Protein AF-A0AA88GUB1-F1 (afdb_monomer)

Structure (mmCIF, N/CA/C/O backbone):
data_AF-A0AA88GUB1-F1
#
_entry.id   AF-A0AA88GUB1-F1
#
loop_
_atom_site.group_PDB
_atom_site.id
_atom_site.type_symbol
_atom_site.label_atom_id
_atom_site.label_alt_id
_atom_site.label_comp_id
_atom_site.label_asym_id
_atom_site.label_entity_id
_atom_site.label_seq_id
_atom_site.pdbx_PDB_ins_code
_atom_site.Cartn_x
_atom_site.Cartn_y
_atom_site.Cartn_z
_atom_site.occupancy
_atom_site.B_iso_or_equiv
_atom_site.auth_seq_id
_atom_site.auth_comp_id
_atom_site.auth_asym_id
_atom_site.auth_atom_id
_atom_site.pdbx_PDB_model_num
ATOM 1 N N . MET A 1 1 ? 7.480 -6.380 -21.661 1.00 85.56 1 MET A N 1
ATOM 2 C CA . MET A 1 1 ? 7.664 -7.734 -21.076 1.00 85.56 1 MET A CA 1
ATOM 3 C C . MET A 1 1 ? 6.304 -8.253 -20.637 1.00 85.56 1 MET A C 1
ATOM 5 O O . MET A 1 1 ? 5.458 -7.444 -20.288 1.00 85.56 1 MET A O 1
ATOM 9 N N . GLU A 1 2 ? 6.080 -9.562 -20.658 1.00 93.56 2 GLU A N 1
ATOM 10 C CA . GLU A 1 2 ? 4.880 -10.171 -20.076 1.00 93.56 2 GLU A CA 1
ATOM 11 C C . GLU A 1 2 ? 5.312 -11.173 -19.007 1.00 93.56 2 GLU A C 1
ATOM 13 O O . GLU A 1 2 ? 6.210 -11.979 -19.250 1.00 93.56 2 GLU A O 1
ATOM 18 N N . CYS A 1 3 ? 4.727 -11.077 -17.816 1.00 96.31 3 CYS A N 1
ATOM 19 C CA . CYS A 1 3 ? 4.956 -12.023 -16.735 1.00 96.31 3 CYS A CA 1
ATOM 20 C C . CYS A 1 3 ? 3.626 -12.373 -16.075 1.00 96.31 3 CYS A C 1
ATOM 22 O O . CYS A 1 3 ? 2.949 -11.497 -15.528 1.00 96.31 3 CYS A O 1
ATOM 24 N N . SER A 1 4 ? 3.249 -13.647 -16.144 1.00 97.06 4 SER A N 1
ATOM 25 C CA . SER A 1 4 ? 1.954 -14.088 -15.650 1.00 97.06 4 SER A CA 1
ATOM 26 C C . SER A 1 4 ? 1.972 -15.452 -14.977 1.00 97.06 4 SER A C 1
ATOM 28 O O . SER A 1 4 ? 2.815 -16.302 -15.274 1.00 97.06 4 SER A O 1
ATOM 30 N N . GLY A 1 5 ? 1.044 -15.651 -14.037 1.00 95.44 5 GLY A N 1
ATOM 31 C CA . GLY A 1 5 ? 0.854 -16.925 -13.339 1.00 95.44 5 GLY A CA 1
ATOM 32 C C . GLY A 1 5 ? 2.015 -17.332 -12.426 1.00 95.44 5 GLY A C 1
ATOM 33 O O . GLY A 1 5 ? 2.125 -18.504 -12.055 1.00 95.44 5 GLY A O 1
ATOM 34 N N . THR A 1 6 ? 2.911 -16.404 -12.082 1.00 95.81 6 THR A N 1
ATOM 35 C CA . THR A 1 6 ? 4.087 -16.711 -11.261 1.00 95.81 6 THR A CA 1
ATOM 36 C C . THR A 1 6 ? 3.753 -16.685 -9.772 1.00 95.81 6 THR A C 1
ATOM 38 O O . THR A 1 6 ? 2.892 -15.936 -9.311 1.00 95.81 6 THR A O 1
ATOM 41 N N . ARG A 1 7 ? 4.446 -17.520 -8.991 1.00 92.81 7 ARG A N 1
ATOM 42 C CA . ARG A 1 7 ? 4.314 -17.572 -7.529 1.00 92.81 7 ARG A CA 1
ATOM 43 C C . ARG A 1 7 ? 5.665 -17.274 -6.885 1.00 92.81 7 ARG A C 1
ATOM 45 O O . ARG A 1 7 ? 6.564 -18.110 -6.910 1.00 92.81 7 ARG A O 1
ATOM 52 N N . GLY A 1 8 ? 5.807 -16.074 -6.335 1.00 77.75 8 GLY A N 1
ATOM 53 C CA . GLY A 1 8 ? 6.993 -15.613 -5.624 1.00 77.75 8 GLY A CA 1
ATOM 54 C C . GLY A 1 8 ? 7.045 -16.166 -4.204 1.00 77.75 8 GLY A C 1
ATOM 55 O O . GLY A 1 8 ? 6.041 -16.171 -3.495 1.00 77.75 8 GLY A O 1
ATOM 56 N N . ALA A 1 9 ? 8.231 -16.599 -3.768 1.00 80.81 9 ALA A N 1
ATOM 57 C CA . ALA A 1 9 ? 8.414 -17.218 -2.453 1.00 80.81 9 ALA A CA 1
ATOM 58 C C . ALA A 1 9 ? 8.092 -16.272 -1.284 1.00 80.81 9 ALA A C 1
ATOM 60 O O . ALA A 1 9 ? 7.454 -16.686 -0.326 1.00 80.81 9 ALA A O 1
ATOM 61 N N . LEU A 1 10 ? 8.517 -15.008 -1.355 1.00 92.44 10 LEU A N 1
ATOM 62 C CA . LEU A 1 10 ? 8.202 -13.993 -0.340 1.00 92.44 10 LEU A CA 1
ATOM 63 C C . LEU A 1 10 ? 7.741 -12.698 -0.997 1.00 92.44 10 LEU A C 1
ATOM 65 O O . LEU A 1 10 ? 6.653 -12.213 -0.698 1.00 92.44 10 LEU A O 1
ATOM 69 N N . ASN A 1 11 ? 8.537 -12.187 -1.935 1.00 95.25 11 ASN A N 1
ATOM 70 C CA . ASN A 1 11 ? 8.330 -10.878 -2.536 1.00 95.25 11 ASN A CA 1
ATOM 71 C C . ASN A 1 11 ? 8.459 -10.946 -4.052 1.00 95.25 11 ASN A C 1
ATOM 73 O O . ASN A 1 11 ? 9.307 -11.704 -4.525 1.00 95.25 11 ASN A O 1
ATOM 77 N N . GLY A 1 12 ? 7.695 -10.118 -4.771 1.00 92.00 12 GLY A N 1
ATOM 78 C CA . GLY A 1 12 ? 7.908 -9.850 -6.194 1.00 92.00 12 GLY A CA 1
ATOM 79 C C . GLY A 1 12 ? 7.963 -11.116 -7.038 1.00 92.00 12 GLY A C 1
ATOM 80 O O . GLY A 1 12 ? 9.053 -11.571 -7.376 1.00 92.00 12 GLY A O 1
ATOM 81 N N . ALA A 1 13 ? 6.816 -11.704 -7.379 1.00 94.94 13 ALA A N 1
ATOM 82 C CA . ALA A 1 13 ? 6.801 -12.983 -8.093 1.00 94.94 13 ALA A CA 1
ATOM 83 C C . ALA A 1 13 ? 7.465 -12.929 -9.481 1.00 94.94 13 ALA A C 1
ATOM 85 O O . ALA A 1 13 ? 8.066 -13.913 -9.910 1.00 94.94 13 ALA A O 1
ATOM 86 N N . CYS A 1 14 ? 7.415 -11.768 -10.137 1.00 95.19 14 CYS A N 1
ATOM 87 C CA . CYS A 1 14 ? 8.067 -11.519 -11.418 1.00 95.19 14 CYS A CA 1
ATOM 88 C C . CYS A 1 14 ? 9.402 -10.796 -11.258 1.00 95.19 14 CYS A C 1
ATOM 90 O O . CYS A 1 14 ? 10.402 -11.171 -11.866 1.00 95.19 14 CYS A O 1
ATOM 92 N N . ILE A 1 15 ? 9.404 -9.714 -10.477 1.00 93.69 15 ILE A N 1
ATOM 93 C CA . ILE A 1 15 ? 10.563 -8.837 -10.327 1.00 93.69 15 ILE A CA 1
ATOM 94 C C . ILE A 1 15 ? 10.819 -8.616 -8.844 1.00 93.69 15 ILE A C 1
ATOM 96 O O . ILE A 1 15 ? 9.978 -8.078 -8.130 1.00 93.69 15 ILE A O 1
ATOM 100 N N . ASN A 1 16 ? 12.027 -8.962 -8.412 1.00 92.44 16 ASN A N 1
ATOM 101 C CA . ASN A 1 16 ? 12.545 -8.646 -7.091 1.00 92.44 16 ASN A CA 1
ATOM 102 C C . ASN A 1 16 ? 13.828 -7.814 -7.256 1.00 92.44 16 ASN A C 1
ATOM 104 O O . ASN A 1 16 ? 14.911 -8.353 -7.487 1.00 92.44 16 ASN A O 1
ATOM 108 N N . ALA A 1 17 ? 13.685 -6.489 -7.231 1.00 90.12 17 ALA A N 1
ATOM 109 C CA . ALA A 1 17 ? 14.772 -5.551 -7.494 1.00 90.12 17 ALA A CA 1
ATOM 110 C C . ALA A 1 17 ? 15.505 -5.196 -6.189 1.00 90.12 17 ALA A C 1
ATOM 112 O O . ALA A 1 17 ? 14.936 -4.494 -5.359 1.00 90.12 17 ALA A O 1
ATOM 113 N N . LEU A 1 18 ? 16.753 -5.662 -6.019 1.00 86.75 18 LEU A N 1
ATOM 114 C CA . LEU A 1 18 ? 17.490 -5.586 -4.738 1.00 86.75 18 LEU A CA 1
ATOM 115 C C . LEU A 1 18 ? 18.807 -4.782 -4.754 1.00 86.75 18 LEU A C 1
ATOM 117 O O . LEU A 1 18 ? 19.342 -4.468 -3.695 1.00 86.75 18 LEU A O 1
ATOM 121 N N . ALA A 1 19 ? 19.403 -4.511 -5.920 1.00 68.38 19 ALA A N 1
ATOM 122 C CA . ALA A 1 19 ? 20.809 -4.066 -5.971 1.00 68.38 19 ALA A CA 1
ATOM 123 C C . ALA A 1 19 ? 21.125 -2.969 -7.003 1.00 68.38 19 ALA A C 1
ATOM 125 O O . ALA A 1 19 ? 22.234 -2.438 -7.015 1.00 68.38 19 ALA A O 1
ATOM 126 N N . GLU A 1 20 ? 20.174 -2.615 -7.865 1.00 65.50 20 GLU A N 1
ATOM 127 C CA . GLU A 1 20 ? 20.382 -1.632 -8.934 1.00 65.50 20 GLU A CA 1
ATOM 128 C C . GLU A 1 20 ? 20.265 -0.196 -8.400 1.00 65.50 20 GLU A C 1
ATOM 130 O O . GLU A 1 20 ? 19.455 0.087 -7.527 1.00 65.50 20 GLU A O 1
ATOM 135 N N . SER A 1 21 ? 21.054 0.737 -8.936 1.00 64.38 21 SER A N 1
ATOM 136 C CA . SER A 1 21 ? 20.995 2.162 -8.546 1.00 64.38 21 SER A CA 1
ATOM 137 C C . SER A 1 21 ? 19.823 2.926 -9.183 1.00 64.38 21 SER A C 1
ATOM 139 O O . SER A 1 21 ? 19.451 3.986 -8.683 1.00 64.38 21 SER A O 1
ATOM 141 N N . SER A 1 22 ? 19.245 2.369 -10.253 1.00 72.62 22 SER A N 1
ATOM 142 C CA . SER A 1 22 ? 17.967 2.714 -10.897 1.00 72.62 22 SER A CA 1
ATOM 143 C C . SER A 1 22 ? 17.518 1.526 -11.734 1.00 72.62 22 SER A C 1
ATOM 145 O O . SER A 1 22 ? 18.358 0.899 -12.373 1.00 72.62 22 SER A O 1
ATOM 147 N N . PHE A 1 23 ? 16.215 1.284 -11.839 1.00 84.88 23 PHE A N 1
ATOM 148 C CA . PHE A 1 23 ? 15.668 0.363 -12.833 1.00 84.88 23 PHE A CA 1
ATOM 149 C C . PHE A 1 23 ? 14.460 0.997 -13.526 1.00 84.88 23 PHE A C 1
ATOM 151 O O . PHE A 1 23 ? 13.784 1.858 -12.959 1.00 84.88 23 PHE A O 1
ATOM 158 N N . TRP A 1 24 ? 14.220 0.576 -14.765 1.00 91.31 24 TRP A N 1
ATOM 159 C CA . TRP A 1 24 ? 13.137 1.054 -15.616 1.00 91.31 24 TRP A CA 1
ATOM 160 C C . TRP A 1 24 ? 12.266 -0.134 -16.014 1.00 91.31 24 TRP A C 1
ATOM 162 O O . TRP A 1 24 ? 12.745 -1.066 -16.660 1.00 91.31 24 TRP A O 1
ATOM 172 N N . VAL A 1 25 ? 10.997 -0.115 -15.610 1.00 93.19 25 VAL A N 1
ATOM 173 C CA . VAL A 1 25 ? 9.992 -1.083 -16.059 1.00 93.19 25 VAL A CA 1
ATOM 174 C C . VAL A 1 25 ? 9.063 -0.361 -17.006 1.00 93.19 25 VAL A C 1
ATOM 176 O O . VAL A 1 25 ? 8.355 0.559 -16.602 1.00 93.19 25 VAL A O 1
ATOM 179 N N . ALA A 1 26 ? 9.060 -0.790 -18.263 1.00 95.75 26 ALA A N 1
ATOM 180 C CA . ALA A 1 26 ? 8.261 -0.142 -19.283 1.00 95.75 26 ALA A CA 1
ATOM 181 C C . ALA A 1 26 ? 7.531 -1.117 -20.183 1.00 95.75 26 ALA A C 1
ATOM 183 O O . ALA A 1 26 ? 8.019 -2.229 -20.409 1.00 95.75 26 ALA A O 1
ATOM 184 N N . TYR A 1 27 ? 6.385 -0.685 -20.711 1.00 96.94 27 TYR A N 1
ATOM 185 C CA . TYR A 1 27 ? 5.635 -1.393 -21.752 1.00 96.94 27 TYR A CA 1
ATOM 186 C C . TYR A 1 27 ? 5.451 -2.875 -21.397 1.00 96.94 27 TYR A C 1
ATOM 188 O O . TYR A 1 27 ? 5.840 -3.786 -22.141 1.00 96.94 27 TYR A O 1
ATOM 196 N N . SER A 1 28 ? 4.984 -3.116 -20.171 1.00 96.94 28 SER A N 1
ATOM 197 C CA . SER A 1 28 ? 4.983 -4.447 -19.571 1.00 96.94 28 SER A CA 1
ATOM 198 C C . SER A 1 28 ? 3.670 -4.775 -18.891 1.00 96.94 28 SER A C 1
ATOM 200 O O . SER A 1 28 ? 3.042 -3.905 -18.297 1.00 96.94 28 SER A O 1
ATOM 202 N N . THR A 1 29 ? 3.285 -6.045 -18.975 1.00 98.00 29 THR A N 1
ATOM 203 C CA . THR A 1 29 ? 2.075 -6.575 -18.348 1.00 98.00 29 THR A CA 1
ATOM 204 C C . THR A 1 29 ? 2.453 -7.612 -17.304 1.00 98.00 29 THR A C 1
ATOM 206 O O . THR A 1 29 ? 3.236 -8.523 -17.579 1.00 98.00 29 THR A O 1
ATOM 209 N N . PHE A 1 30 ? 1.881 -7.463 -16.116 1.00 98.25 30 PHE A N 1
ATOM 210 C CA . PHE A 1 30 ? 2.011 -8.383 -15.000 1.00 98.25 30 PHE A CA 1
ATOM 211 C C . PHE A 1 30 ? 0.616 -8.856 -14.606 1.00 98.25 30 PHE A C 1
ATOM 213 O O . PHE A 1 30 ? -0.187 -8.041 -14.137 1.00 98.25 30 PHE A O 1
ATOM 220 N N . SER A 1 31 ? 0.310 -10.139 -14.809 1.00 98.38 31 SER A N 1
ATOM 221 C CA . SER A 1 31 ? -1.016 -10.668 -14.479 1.00 98.38 31 SER A CA 1
ATOM 222 C C . SER A 1 31 ? -1.016 -11.960 -13.678 1.00 98.38 31 SER A C 1
ATOM 224 O O . SER A 1 31 ? -0.171 -12.825 -13.873 1.00 98.38 31 SER A O 1
ATOM 226 N N . ASP A 1 32 ? -1.993 -12.116 -12.788 1.00 98.25 32 ASP A N 1
ATOM 227 C CA . ASP A 1 32 ? -2.241 -13.379 -12.078 1.00 98.25 32 ASP A CA 1
ATOM 228 C C . ASP A 1 32 ? -1.012 -13.888 -11.295 1.00 98.25 32 ASP A C 1
ATOM 230 O O . ASP A 1 32 ? -0.782 -15.093 -11.163 1.00 98.25 32 ASP A O 1
ATOM 234 N N . ASN A 1 33 ? -0.175 -12.964 -10.811 1.00 98.25 33 ASN A N 1
ATOM 235 C CA . ASN A 1 33 ? 1.014 -13.291 -10.032 1.00 98.25 33 ASN A CA 1
ATOM 236 C C . ASN A 1 33 ? 0.728 -13.214 -8.536 1.00 98.25 33 ASN A C 1
ATOM 238 O O . ASN A 1 33 ? -0.053 -12.379 -8.093 1.00 98.25 33 ASN A O 1
ATOM 242 N N . MET A 1 34 ? 1.389 -14.055 -7.746 1.00 98.12 34 MET A N 1
ATOM 243 C CA . MET A 1 34 ? 1.161 -14.142 -6.305 1.00 98.12 34 MET A CA 1
ATOM 244 C C . MET A 1 34 ? 2.478 -14.100 -5.534 1.00 98.12 34 MET A C 1
ATOM 246 O O . MET A 1 34 ? 3.357 -14.922 -5.782 1.00 98.12 34 MET A O 1
ATOM 250 N N . ALA A 1 35 ? 2.596 -13.224 -4.538 1.00 97.38 35 ALA A N 1
ATOM 251 C CA . ALA A 1 35 ? 3.696 -13.228 -3.574 1.00 97.38 35 ALA A CA 1
ATOM 252 C C . ALA A 1 35 ? 3.175 -13.470 -2.150 1.00 97.38 35 ALA A C 1
ATOM 254 O O . ALA A 1 35 ? 2.127 -12.957 -1.759 1.00 97.38 35 ALA A O 1
ATOM 255 N N . HIS A 1 36 ? 3.924 -14.223 -1.340 1.00 96.06 36 HIS A N 1
ATOM 256 C CA . HIS A 1 36 ? 3.504 -14.539 0.031 1.00 96.06 36 HIS A CA 1
ATOM 257 C C . HIS A 1 36 ? 3.450 -13.327 0.971 1.00 96.06 36 HIS A C 1
ATOM 259 O O . HIS A 1 36 ? 2.704 -13.364 1.945 1.00 96.06 36 HIS A O 1
ATOM 265 N N . GLN A 1 37 ? 4.228 -12.271 0.722 1.00 96.06 37 GLN A N 1
ATOM 266 C CA . GLN A 1 37 ? 4.260 -11.084 1.575 1.00 96.06 37 GLN A CA 1
ATOM 267 C C . GLN A 1 37 ? 4.027 -9.804 0.776 1.00 96.06 37 GLN A C 1
ATOM 269 O O . GLN A 1 37 ? 2.986 -9.168 0.929 1.00 96.06 37 GLN A O 1
ATOM 274 N N . PHE A 1 38 ? 4.972 -9.409 -0.073 1.00 97.50 38 PHE A N 1
ATOM 275 C CA . PHE A 1 38 ? 4.986 -8.053 -0.618 1.00 97.50 38 PHE A CA 1
ATOM 276 C C . PHE A 1 38 ? 5.112 -8.031 -2.133 1.00 97.50 38 PHE A C 1
ATOM 278 O O . PHE A 1 38 ? 5.961 -8.727 -2.687 1.00 97.50 38 PHE A O 1
ATOM 285 N N . GLY A 1 39 ? 4.345 -7.162 -2.796 1.00 96.94 39 GLY A N 1
ATOM 286 C CA . GLY A 1 39 ? 4.527 -6.920 -4.224 1.00 96.94 39 GLY A CA 1
ATOM 287 C C . GLY A 1 39 ? 4.165 -8.152 -5.036 1.00 96.94 39 GLY A C 1
ATOM 288 O O . GLY A 1 39 ? 5.065 -8.874 -5.455 1.00 96.94 39 GLY A O 1
ATOM 289 N N . GLY A 1 40 ? 2.873 -8.428 -5.232 1.00 97.50 40 GLY A N 1
ATOM 290 C CA . GLY A 1 40 ? 2.427 -9.680 -5.860 1.00 97.50 40 GLY A CA 1
ATOM 291 C C . GLY A 1 40 ? 3.106 -9.953 -7.202 1.00 97.50 40 GLY A C 1
ATOM 292 O O . GLY A 1 40 ? 3.505 -11.084 -7.462 1.00 97.50 40 GLY A O 1
ATOM 293 N N . ALA A 1 41 ? 3.376 -8.908 -7.988 1.00 97.56 41 ALA A N 1
ATOM 294 C CA . ALA A 1 41 ? 4.221 -8.984 -9.176 1.00 97.56 41 ALA A CA 1
ATOM 295 C C . ALA A 1 41 ? 5.638 -8.434 -8.947 1.00 97.56 41 ALA A C 1
ATOM 297 O O . ALA A 1 41 ? 6.622 -9.070 -9.336 1.00 97.56 41 ALA A O 1
ATOM 298 N N . ILE A 1 42 ? 5.754 -7.247 -8.347 1.00 96.56 42 ILE A N 1
ATOM 299 C CA . ILE A 1 42 ? 7.004 -6.483 -8.291 1.00 96.56 42 ILE A CA 1
ATOM 300 C C . ILE A 1 42 ? 7.311 -6.067 -6.854 1.00 96.56 42 ILE A C 1
ATOM 302 O O . ILE A 1 42 ? 6.508 -5.419 -6.188 1.00 96.56 42 ILE A O 1
ATOM 306 N N . TYR A 1 43 ? 8.526 -6.356 -6.406 1.00 96.00 43 TYR A N 1
ATOM 307 C CA . TYR A 1 43 ? 9.082 -5.841 -5.164 1.00 96.00 43 TYR A CA 1
ATOM 308 C C . TYR A 1 43 ? 10.334 -5.016 -5.440 1.00 96.00 43 TYR A C 1
ATOM 310 O O . TYR A 1 43 ? 11.191 -5.401 -6.240 1.00 96.00 43 TYR A O 1
ATOM 318 N N . VAL A 1 44 ? 10.430 -3.876 -4.762 1.00 93.94 44 VAL A N 1
ATOM 319 C CA . VAL A 1 44 ? 11.480 -2.884 -4.967 1.00 93.94 44 VAL A CA 1
ATOM 320 C C . VAL A 1 44 ? 12.178 -2.585 -3.656 1.00 93.94 44 VAL A C 1
ATOM 322 O O . VAL A 1 44 ? 11.615 -1.934 -2.782 1.00 93.94 44 VAL A O 1
ATOM 325 N N . ASP A 1 45 ? 13.437 -2.980 -3.565 1.00 92.06 45 ASP A N 1
ATOM 326 C CA . ASP A 1 45 ? 14.347 -2.634 -2.483 1.00 92.06 45 ASP A CA 1
ATOM 327 C C . ASP A 1 45 ? 15.697 -2.213 -3.057 1.00 92.06 45 ASP A C 1
ATOM 329 O O . ASP A 1 45 ? 16.701 -2.913 -2.984 1.00 92.06 45 ASP A O 1
ATOM 333 N N . VAL A 1 46 ? 15.689 -1.057 -3.715 1.00 85.06 46 VAL A N 1
ATOM 334 C CA . VAL A 1 46 ? 16.873 -0.498 -4.366 1.00 85.06 46 VAL A CA 1
ATOM 335 C C . VAL A 1 46 ? 17.368 0.760 -3.652 1.00 85.06 46 VAL A C 1
ATOM 337 O O . VAL A 1 46 ? 16.552 1.575 -3.199 1.00 85.06 46 VAL A O 1
ATOM 340 N N . PRO A 1 47 ? 18.689 0.988 -3.558 1.00 81.94 47 PRO A N 1
ATOM 341 C CA . PRO A 1 47 ? 19.224 2.247 -3.058 1.00 81.94 47 PRO A CA 1
ATOM 342 C C . PRO A 1 47 ? 18.689 3.443 -3.856 1.00 81.94 47 PRO A C 1
ATOM 344 O O . PRO A 1 47 ? 18.666 3.430 -5.083 1.00 81.94 47 PRO A O 1
ATOM 347 N N . ILE A 1 48 ? 18.311 4.521 -3.163 1.00 74.50 48 ILE A N 1
ATOM 348 C CA . ILE A 1 48 ? 17.741 5.738 -3.775 1.00 74.50 48 ILE A CA 1
ATOM 349 C C . ILE A 1 48 ? 18.871 6.629 -4.307 1.00 74.50 48 ILE A C 1
ATOM 351 O O . ILE A 1 48 ? 19.050 7.766 -3.870 1.00 74.50 48 ILE A O 1
ATOM 355 N N . VAL A 1 49 ? 19.699 6.078 -5.190 1.00 80.25 49 VAL A N 1
ATOM 356 C CA . VAL A 1 49 ? 20.720 6.843 -5.916 1.00 80.25 49 VAL A CA 1
ATOM 357 C C . VAL A 1 49 ? 20.073 7.513 -7.123 1.00 80.25 49 VAL A C 1
ATOM 359 O O . VAL A 1 49 ? 20.353 8.677 -7.408 1.00 80.25 49 VAL A O 1
ATOM 362 N N . ARG A 1 50 ? 19.159 6.806 -7.793 1.00 80.31 50 ARG A N 1
ATOM 363 C CA . ARG A 1 50 ? 18.289 7.336 -8.837 1.00 80.31 50 ARG A CA 1
ATOM 364 C C . ARG A 1 50 ? 16.866 6.787 -8.665 1.00 80.31 50 ARG A C 1
ATOM 366 O O . ARG A 1 50 ? 16.703 5.655 -8.208 1.00 80.31 50 ARG A O 1
ATOM 373 N N . PRO A 1 51 ? 15.838 7.577 -9.007 1.00 84.12 51 PRO A N 1
ATOM 374 C CA . PRO A 1 51 ? 14.461 7.111 -9.010 1.00 84.12 51 PRO A CA 1
ATOM 375 C C . PRO A 1 51 ? 14.257 5.844 -9.847 1.00 84.12 51 PRO A C 1
ATOM 377 O O . PRO A 1 51 ? 14.798 5.758 -10.953 1.00 84.12 51 PRO A O 1
ATOM 380 N N . PRO A 1 52 ? 13.465 4.872 -9.370 1.00 89.81 52 PRO A N 1
ATOM 381 C CA . PRO A 1 52 ? 12.926 3.846 -10.248 1.00 89.81 52 PRO A CA 1
ATOM 382 C C . PRO A 1 52 ? 11.873 4.459 -11.176 1.00 89.81 52 PRO A C 1
ATOM 384 O O . PRO A 1 52 ? 11.107 5.327 -10.750 1.00 89.81 52 PRO A O 1
ATOM 387 N N . LEU A 1 53 ? 11.830 3.997 -12.426 1.00 92.75 53 LEU A N 1
ATOM 388 C CA . LEU A 1 53 ? 10.928 4.521 -13.450 1.00 92.75 53 LEU A CA 1
ATOM 389 C C . LEU A 1 53 ? 9.936 3.450 -13.9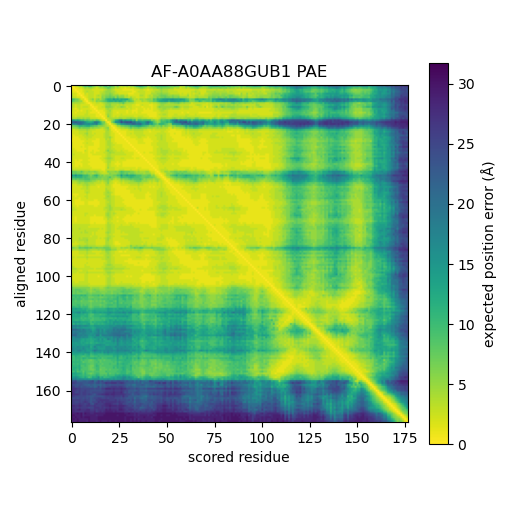01 1.00 92.75 53 LEU A C 1
ATOM 391 O O . LEU A 1 53 ? 10.329 2.337 -14.256 1.00 92.75 53 LEU A O 1
ATOM 395 N N . PHE A 1 54 ? 8.655 3.810 -13.924 1.00 95.06 54 PHE A N 1
ATOM 396 C CA . PHE A 1 54 ? 7.556 2.959 -14.370 1.00 95.06 54 PHE A CA 1
ATOM 397 C C . PHE A 1 54 ? 6.794 3.635 -15.504 1.00 95.06 54 PHE A C 1
ATOM 399 O O . PHE A 1 54 ? 6.240 4.722 -15.331 1.00 95.06 54 PHE A O 1
ATOM 406 N N . GLU A 1 55 ? 6.762 2.987 -16.665 1.00 97.31 55 GLU A N 1
ATOM 407 C CA . GLU A 1 55 ? 6.192 3.565 -17.878 1.00 97.31 55 GLU A CA 1
ATOM 408 C C . GLU A 1 55 ? 5.237 2.617 -18.597 1.00 97.31 55 GLU A C 1
ATOM 410 O O . GLU A 1 55 ? 5.642 1.557 -19.067 1.00 97.31 55 GLU A O 1
ATOM 415 N N . ASN A 1 56 ? 3.978 3.020 -18.776 1.00 97.69 56 ASN A N 1
ATOM 416 C CA . ASN A 1 56 ? 2.992 2.229 -19.523 1.00 97.69 56 ASN A CA 1
ATOM 417 C C . ASN A 1 56 ? 2.938 0.754 -19.066 1.00 97.69 56 ASN A C 1
ATOM 419 O O . ASN A 1 56 ? 3.015 -0.167 -19.888 1.00 97.69 56 ASN A O 1
ATOM 42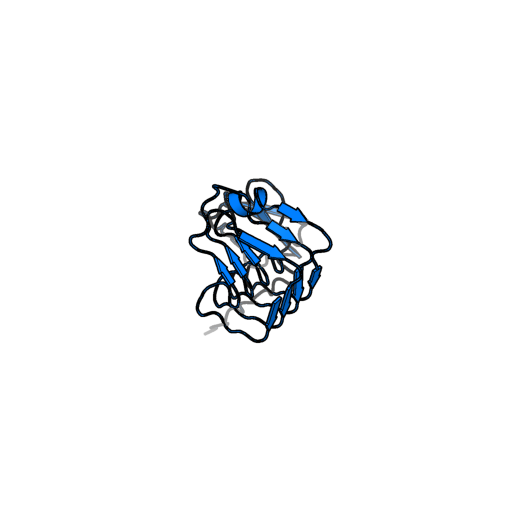3 N N . ILE A 1 57 ? 2.872 0.525 -17.750 1.00 97.62 57 ILE A N 1
ATOM 424 C CA . ILE A 1 57 ? 2.735 -0.819 -17.181 1.00 97.62 57 ILE A CA 1
ATOM 425 C C . ILE A 1 57 ? 1.268 -1.177 -16.932 1.00 97.62 57 ILE A C 1
ATOM 427 O O . ILE A 1 57 ? 0.463 -0.326 -16.562 1.00 97.62 57 ILE A O 1
ATOM 431 N N . SER A 1 58 ? 0.919 -2.448 -17.104 1.00 98.06 58 SER A N 1
ATOM 432 C CA . SER A 1 58 ? -0.386 -2.996 -16.739 1.00 98.06 58 SER A CA 1
ATOM 433 C C . SER A 1 58 ? -0.213 -4.063 -15.665 1.00 98.06 58 SER A C 1
ATOM 435 O O . SER A 1 58 ? 0.569 -4.995 -15.832 1.00 98.06 58 SER A O 1
ATOM 437 N N . CYS A 1 59 ? -0.927 -3.916 -14.555 1.00 97.75 59 CYS A N 1
ATOM 438 C CA . CYS A 1 59 ? -0.896 -4.826 -13.421 1.00 97.75 59 CYS A CA 1
ATOM 439 C C . CYS A 1 59 ? -2.314 -5.289 -13.093 1.00 97.75 59 CYS A C 1
ATOM 441 O O . CYS A 1 59 ? -3.131 -4.490 -12.627 1.00 97.75 59 CYS A O 1
ATOM 443 N N . MET A 1 60 ? -2.603 -6.563 -13.348 1.00 98.25 60 MET A N 1
ATOM 444 C CA . MET A 1 60 ? -3.957 -7.111 -13.256 1.00 98.25 60 MET A CA 1
ATOM 445 C C . MET A 1 60 ? -3.999 -8.392 -12.428 1.00 98.25 60 MET A C 1
ATOM 447 O O . MET A 1 60 ? -3.169 -9.269 -12.629 1.00 98.25 60 MET A O 1
ATOM 451 N N . ASN A 1 61 ? -4.980 -8.540 -11.538 1.00 98.06 61 ASN A N 1
ATOM 452 C CA . ASN A 1 61 ? -5.204 -9.786 -10.785 1.00 98.06 61 ASN A CA 1
ATOM 453 C C . ASN A 1 61 ? -3.978 -10.296 -10.000 1.00 98.06 61 ASN A C 1
ATOM 455 O O . ASN A 1 61 ? -3.829 -11.500 -9.800 1.00 98.06 61 ASN A O 1
ATOM 459 N N . ASN A 1 62 ? -3.058 -9.420 -9.594 1.00 98.31 62 ASN A N 1
ATOM 460 C CA . ASN A 1 62 ? -1.911 -9.845 -8.797 1.00 98.31 62 ASN A CA 1
ATOM 461 C C . ASN A 1 62 ? -2.276 -9.853 -7.306 1.00 98.31 62 ASN A C 1
ATOM 463 O O . ASN A 1 62 ? -3.013 -8.983 -6.840 1.00 98.31 62 ASN A O 1
ATOM 467 N N . GLU A 1 63 ? -1.747 -10.814 -6.553 1.00 98.06 63 GLU A N 1
ATOM 468 C CA . GLU A 1 63 ? -2.041 -11.012 -5.137 1.00 98.06 63 GLU A CA 1
ATOM 469 C C . GLU A 1 63 ? -0.777 -10.921 -4.270 1.00 98.06 63 GLU A C 1
ATOM 471 O O . GLU A 1 63 ? 0.252 -11.538 -4.551 1.00 98.06 63 GLU A O 1
ATOM 476 N N . ALA A 1 64 ? -0.867 -10.188 -3.163 1.00 97.25 64 ALA A N 1
ATOM 477 C CA . ALA A 1 64 ? 0.139 -10.172 -2.110 1.00 97.25 64 ALA A CA 1
ATOM 478 C C . ALA A 1 64 ? -0.475 -10.595 -0.771 1.00 97.25 64 ALA A C 1
ATOM 480 O O . ALA A 1 64 ? -1.486 -10.043 -0.328 1.00 97.25 64 ALA A O 1
ATOM 481 N N . GLY A 1 65 ? 0.191 -11.519 -0.075 1.00 95.62 65 GLY A N 1
ATOM 482 C CA . GLY A 1 65 ? -0.243 -11.979 1.248 1.00 95.62 65 GLY A CA 1
ATOM 483 C C . GLY A 1 65 ? -0.174 -10.911 2.347 1.00 95.62 65 GLY A C 1
ATOM 484 O O . GLY A 1 65 ? -0.713 -11.116 3.428 1.00 95.62 65 GLY A O 1
ATOM 485 N N . TYR A 1 66 ? 0.458 -9.760 2.098 1.00 93.56 66 TYR A N 1
ATOM 486 C CA . TYR A 1 66 ? 0.471 -8.638 3.035 1.00 93.56 66 TYR A CA 1
ATOM 487 C C . TYR A 1 66 ? 0.168 -7.293 2.364 1.00 93.56 66 TYR A C 1
ATOM 489 O O . TYR A 1 66 ? -0.894 -6.726 2.611 1.00 93.56 66 TYR A O 1
ATOM 497 N N . ALA A 1 67 ? 1.051 -6.757 1.515 1.00 94.88 67 ALA A N 1
ATOM 498 C CA . ALA A 1 67 ? 0.873 -5.413 0.949 1.00 94.88 67 ALA A CA 1
ATOM 499 C C . ALA A 1 67 ? 1.395 -5.274 -0.485 1.00 94.88 67 ALA A C 1
ATOM 501 O O . ALA A 1 67 ? 2.378 -5.915 -0.857 1.00 94.88 67 ALA A O 1
ATOM 502 N N . GLY A 1 68 ? 0.784 -4.380 -1.268 1.00 95.44 68 GLY A N 1
ATOM 503 C CA . GLY A 1 68 ? 1.192 -4.120 -2.652 1.00 95.44 68 GLY A CA 1
ATOM 504 C C . GLY A 1 68 ? 0.811 -5.277 -3.564 1.00 95.44 68 GLY A C 1
ATOM 505 O O . GLY A 1 68 ? 1.685 -6.028 -3.983 1.00 95.44 68 GLY A O 1
ATOM 506 N N . GLY A 1 69 ? -0.478 -5.458 -3.851 1.00 96.12 69 GLY A N 1
ATOM 507 C CA . GLY A 1 69 ? -0.957 -6.596 -4.648 1.00 96.12 69 GLY A CA 1
ATOM 508 C C . GLY A 1 69 ? -0.293 -6.676 -6.023 1.00 96.12 69 GLY A C 1
ATOM 509 O O . GLY A 1 69 ? 0.079 -7.760 -6.444 1.00 96.12 69 GLY A O 1
ATOM 510 N N . CYS A 1 70 ? 0.007 -5.544 -6.666 1.00 97.19 70 CYS A N 1
ATOM 511 C CA . CYS A 1 7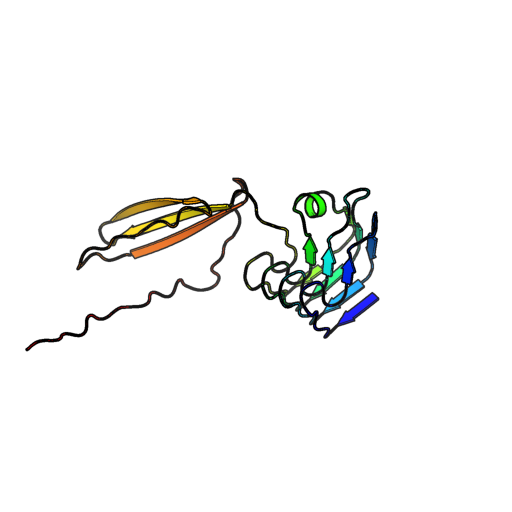0 ? 0.935 -5.5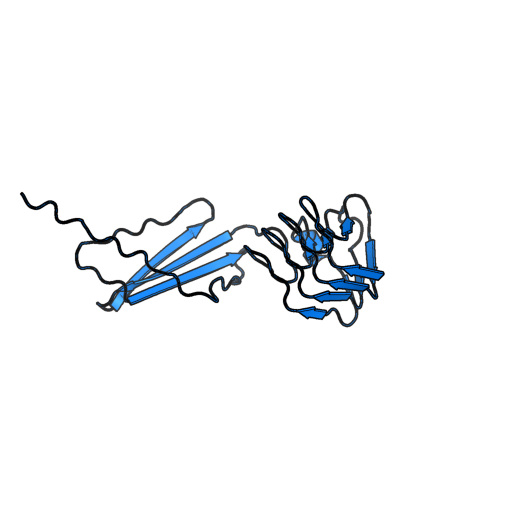07 -7.801 1.00 97.19 70 CYS A CA 1
ATOM 512 C C . CYS A 1 70 ? 2.368 -5.185 -7.356 1.00 97.19 70 CYS A C 1
ATOM 514 O O . CYS A 1 70 ? 3.281 -5.981 -7.584 1.00 97.19 70 CYS A O 1
ATOM 516 N N . LEU A 1 71 ? 2.572 -4.020 -6.738 1.00 97.44 71 LEU A N 1
ATOM 517 C CA . LEU A 1 71 ? 3.890 -3.431 -6.520 1.00 97.44 71 LEU A CA 1
ATOM 518 C C . LEU A 1 71 ? 4.092 -3.016 -5.063 1.00 97.44 71 LEU A C 1
ATOM 520 O O . LEU A 1 71 ? 3.266 -2.319 -4.474 1.00 97.44 71 LEU A O 1
ATOM 524 N N . TYR A 1 72 ? 5.244 -3.371 -4.502 1.00 97.12 72 TYR A N 1
ATOM 525 C CA . TYR A 1 72 ? 5.649 -2.922 -3.175 1.00 97.12 72 TYR A CA 1
ATOM 526 C C . TYR A 1 72 ? 7.038 -2.287 -3.183 1.00 97.12 72 TYR A C 1
ATOM 528 O O . TYR A 1 72 ? 7.998 -2.877 -3.676 1.00 97.12 72 TYR A O 1
ATOM 536 N N . PHE A 1 73 ? 7.153 -1.108 -2.574 1.00 95.00 73 PHE A N 1
ATOM 537 C CA . PHE A 1 73 ? 8.427 -0.450 -2.294 1.00 95.00 73 PHE A CA 1
ATOM 538 C C . PHE A 1 73 ? 8.849 -0.684 -0.848 1.00 95.00 73 PHE A C 1
ATOM 540 O O . PHE A 1 73 ? 8.084 -0.392 0.066 1.00 95.00 73 PHE A O 1
ATOM 547 N N . HIS A 1 74 ? 10.087 -1.116 -0.626 1.00 93.38 74 HIS A N 1
ATOM 548 C CA . HIS A 1 74 ? 10.648 -1.385 0.698 1.00 93.38 74 HIS A CA 1
ATOM 549 C C . HIS A 1 74 ? 10.658 -0.159 1.615 1.00 93.38 74 HIS A C 1
ATOM 551 O O . HIS A 1 74 ? 10.622 -0.289 2.833 1.00 93.38 74 HIS A O 1
ATOM 557 N N . THR A 1 75 ? 10.660 1.049 1.055 1.00 91.06 75 THR A N 1
ATOM 558 C CA . THR A 1 75 ? 10.599 2.302 1.803 1.00 91.06 75 THR A CA 1
ATOM 559 C C . THR A 1 75 ? 9.616 3.279 1.166 1.00 91.06 75 THR A C 1
ATOM 561 O O . THR A 1 75 ?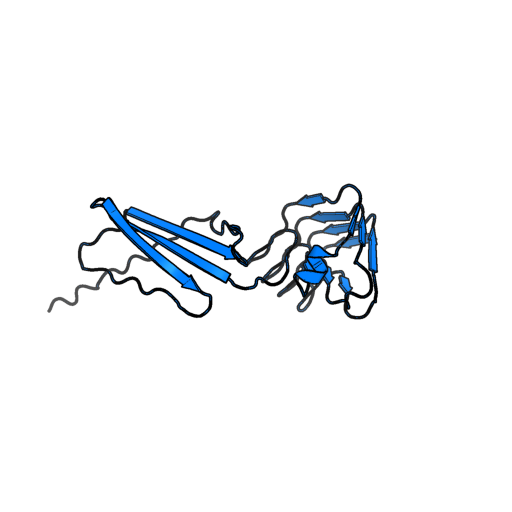 9.504 3.397 -0.055 1.00 91.06 75 THR A O 1
ATOM 564 N N . SER A 1 76 ? 8.962 4.088 2.000 1.00 88.88 76 SER A N 1
ATOM 565 C CA . SER A 1 76 ? 8.082 5.160 1.517 1.00 88.88 76 SER A CA 1
ATOM 566 C C . SER A 1 76 ? 8.830 6.242 0.732 1.00 88.88 76 SER A C 1
ATOM 568 O O . SER A 1 76 ? 8.245 6.940 -0.094 1.00 88.88 76 SER A O 1
ATOM 570 N N . LYS A 1 77 ? 10.143 6.386 0.964 1.00 88.56 77 LYS A N 1
ATOM 571 C CA . LYS A 1 77 ? 10.988 7.314 0.211 1.00 88.56 77 LYS A CA 1
ATOM 572 C C . LYS A 1 77 ? 11.186 6.842 -1.232 1.00 88.56 77 LYS A C 1
ATOM 574 O O . LYS A 1 77 ? 11.098 7.688 -2.111 1.00 88.56 77 LYS A O 1
ATOM 579 N N . GLN A 1 78 ? 11.372 5.538 -1.472 1.00 90.06 78 GLN A N 1
ATOM 580 C CA . GLN A 1 78 ? 11.445 4.982 -2.832 1.00 90.06 78 GLN A CA 1
ATOM 581 C C . GLN A 1 78 ? 10.147 5.244 -3.604 1.00 90.06 78 GLN A C 1
ATOM 583 O O . GLN A 1 78 ? 10.205 5.781 -4.706 1.00 90.06 78 GLN A O 1
ATOM 588 N N . LEU A 1 79 ? 8.989 4.954 -2.994 1.00 90.62 79 LEU A N 1
ATOM 589 C CA . LEU A 1 79 ? 7.680 5.217 -3.604 1.00 90.62 79 LEU A CA 1
ATOM 590 C C . LEU A 1 79 ? 7.507 6.699 -3.966 1.00 90.62 79 LEU A C 1
ATOM 592 O O . LEU A 1 79 ? 7.091 7.017 -5.074 1.00 90.62 79 LEU A O 1
ATOM 596 N N . ARG A 1 80 ? 7.857 7.615 -3.051 1.00 90.06 80 ARG A N 1
ATOM 597 C CA . ARG A 1 80 ? 7.777 9.065 -3.305 1.00 90.06 80 ARG A CA 1
ATOM 598 C C . ARG A 1 80 ? 8.750 9.552 -4.373 1.00 90.06 80 ARG A C 1
ATOM 600 O O . ARG A 1 80 ? 8.471 10.562 -5.005 1.00 90.06 80 ARG A O 1
ATOM 607 N N . SER A 1 81 ? 9.900 8.897 -4.514 1.00 90.44 81 SER A N 1
ATOM 608 C CA . SER A 1 81 ? 10.878 9.254 -5.540 1.00 90.44 81 SER A CA 1
ATOM 609 C C . SER A 1 81 ? 10.563 8.659 -6.904 1.00 90.44 81 SER A C 1
ATOM 611 O O . SER A 1 81 ? 11.104 9.167 -7.870 1.00 90.44 81 SER A O 1
ATOM 613 N N . ALA A 1 82 ? 9.753 7.598 -6.981 1.00 91.38 82 ALA A N 1
ATOM 614 C CA . ALA A 1 82 ? 9.490 6.881 -8.222 1.00 91.38 82 ALA A CA 1
ATOM 615 C C . ALA A 1 82 ? 8.895 7.799 -9.298 1.00 91.38 82 ALA A C 1
ATOM 617 O O . ALA A 1 82 ? 8.001 8.605 -9.028 1.00 91.38 82 ALA A O 1
ATOM 618 N N . GLU A 1 83 ? 9.384 7.639 -10.523 1.00 93.81 83 GLU A N 1
ATOM 619 C CA . GLU A 1 83 ? 8.901 8.367 -11.688 1.00 93.81 83 GLU A CA 1
ATOM 620 C C . GLU A 1 83 ? 7.849 7.530 -12.417 1.00 93.81 83 GLU A C 1
ATOM 622 O O . GLU A 1 83 ? 8.080 6.369 -12.760 1.00 93.81 83 GLU A O 1
ATOM 627 N N . TRP A 1 84 ? 6.683 8.132 -12.651 1.00 95.00 84 TRP A N 1
ATOM 628 C CA . TRP A 1 84 ? 5.543 7.494 -13.306 1.00 95.00 84 TRP A CA 1
ATOM 629 C C . TRP A 1 84 ? 5.288 8.178 -14.640 1.00 95.00 84 TRP A C 1
ATOM 631 O O . TRP A 1 84 ? 4.950 9.361 -14.677 1.00 95.00 84 TRP A O 1
ATOM 641 N N . ILE A 1 85 ? 5.442 7.437 -15.733 1.00 94.50 85 ILE A N 1
ATOM 642 C CA . ILE A 1 85 ? 5.281 7.950 -17.093 1.00 94.50 85 ILE A CA 1
ATOM 643 C C . ILE A 1 85 ? 4.166 7.184 -17.809 1.00 94.50 85 ILE A C 1
ATOM 645 O O . ILE A 1 85 ? 4.005 5.974 -17.653 1.00 94.50 85 ILE A O 1
ATOM 649 N N . GLY A 1 86 ? 3.382 7.900 -18.612 1.00 93.19 86 GLY A N 1
ATOM 650 C CA . GLY A 1 86 ? 2.344 7.299 -19.444 1.00 93.19 86 GLY A CA 1
ATOM 651 C C . GLY A 1 86 ? 1.185 6.681 -18.654 1.00 93.19 86 GLY A C 1
ATOM 652 O O . GLY A 1 86 ? 0.884 7.075 -17.527 1.00 93.19 86 GLY A O 1
ATOM 653 N N . ASN A 1 87 ? 0.510 5.719 -19.283 1.00 93.62 87 ASN A N 1
ATOM 654 C CA . ASN A 1 87 ? -0.725 5.119 -18.789 1.00 93.62 87 ASN A CA 1
ATOM 655 C C . ASN A 1 87 ? -0.433 3.828 -18.028 1.00 93.62 87 ASN A C 1
ATOM 657 O O . ASN A 1 87 ? -0.467 2.736 -18.593 1.00 93.62 87 ASN A O 1
ATOM 661 N N . ASN A 1 88 ? -0.162 3.965 -16.733 1.00 95.31 88 ASN A N 1
ATOM 662 C CA . ASN A 1 88 ? -0.046 2.821 -15.838 1.00 95.31 88 ASN A CA 1
ATOM 663 C C . ASN A 1 88 ? -1.445 2.369 -15.392 1.00 95.31 88 ASN A C 1
ATOM 665 O O . ASN A 1 88 ? -2.205 3.162 -14.835 1.00 95.31 88 ASN A O 1
ATOM 669 N N . ILE A 1 89 ? -1.791 1.113 -15.665 1.00 96.56 89 ILE A N 1
ATOM 670 C CA . ILE A 1 89 ? -3.113 0.535 -15.409 1.00 96.56 89 ILE A CA 1
ATOM 671 C C . ILE A 1 89 ? -2.995 -0.476 -14.277 1.00 96.56 89 ILE A C 1
ATOM 673 O O . ILE A 1 89 ? -2.203 -1.412 -14.361 1.00 96.56 89 ILE A O 1
ATOM 677 N N . TYR A 1 90 ? -3.833 -0.319 -13.257 1.00 96.69 90 TYR A N 1
ATOM 678 C CA . TYR A 1 90 ? -3.934 -1.254 -12.146 1.00 96.69 90 TYR A CA 1
ATOM 679 C C . TYR A 1 90 ? -5.389 -1.667 -11.979 1.00 96.69 90 TYR A C 1
ATOM 681 O O . TYR A 1 90 ? -6.273 -0.810 -11.910 1.00 96.69 90 TYR A O 1
ATOM 689 N N . SER A 1 91 ? -5.659 -2.967 -11.976 1.00 96.88 91 SER A N 1
ATOM 690 C CA . SER A 1 91 ? -7.017 -3.471 -11.805 1.00 96.88 91 SER A CA 1
ATOM 691 C C . SER A 1 91 ? -7.028 -4.811 -11.087 1.00 96.88 91 SER A C 1
ATOM 693 O O . SER A 1 91 ? -6.196 -5.677 -11.336 1.00 96.88 91 SER A O 1
ATOM 695 N N . GLN A 1 92 ? -8.003 -4.988 -10.191 1.00 96.88 92 GLN A N 1
ATOM 696 C CA . GLN A 1 92 ? -8.281 -6.271 -9.532 1.00 96.88 92 GLN A CA 1
ATOM 697 C C . GLN A 1 92 ? -7.075 -6.882 -8.791 1.00 96.88 92 GLN A C 1
ATOM 699 O O . GLN A 1 92 ? -7.053 -8.078 -8.522 1.00 96.88 92 GLN A O 1
ATOM 704 N N . ASN A 1 93 ? -6.068 -6.078 -8.445 1.00 97.19 93 ASN A N 1
ATOM 705 C CA . ASN A 1 93 ? -4.986 -6.537 -7.588 1.00 97.19 93 ASN A CA 1
ATOM 706 C C . ASN A 1 93 ? -5.493 -6.623 -6.143 1.00 97.19 93 ASN A C 1
ATOM 708 O O . ASN A 1 93 ? -6.367 -5.855 -5.734 1.00 97.19 93 ASN A O 1
ATOM 712 N N . ILE A 1 94 ? -4.949 -7.552 -5.364 1.00 95.75 94 ILE A N 1
ATOM 713 C CA . ILE A 1 94 ? -5.380 -7.817 -3.992 1.00 95.75 94 ILE A CA 1
ATOM 714 C C . ILE A 1 94 ? -4.160 -7.820 -3.080 1.00 95.75 94 ILE A C 1
ATOM 716 O O . ILE A 1 94 ? -3.184 -8.527 -3.316 1.00 95.75 94 ILE A O 1
ATOM 720 N N . ALA A 1 95 ? -4.224 -7.049 -2.001 1.00 94.12 95 ALA A N 1
ATOM 721 C CA . ALA A 1 95 ? -3.325 -7.188 -0.869 1.00 94.12 95 ALA A CA 1
ATOM 722 C C . ALA A 1 95 ? -4.150 -7.514 0.374 1.00 94.12 95 ALA A C 1
ATOM 724 O O . ALA A 1 95 ? -5.106 -6.805 0.675 1.00 94.12 95 ALA A O 1
ATOM 725 N N . GLN A 1 96 ? -3.775 -8.555 1.121 1.00 91.44 96 GLN A N 1
ATOM 726 C CA . GLN A 1 96 ? -4.565 -8.976 2.287 1.00 91.44 96 GLN A CA 1
ATOM 727 C C . GLN A 1 96 ? -4.592 -7.934 3.415 1.00 91.44 96 GLN A C 1
ATOM 729 O O . GLN A 1 96 ? -5.524 -7.925 4.213 1.00 91.44 96 GLN A O 1
ATOM 734 N N . SER A 1 97 ? -3.574 -7.069 3.506 1.00 88.69 97 SER A N 1
ATOM 735 C CA . SER A 1 97 ? -3.555 -5.946 4.448 1.00 88.69 97 SER A CA 1
ATOM 736 C C . SER A 1 97 ? -3.852 -4.620 3.749 1.00 88.69 97 SER A C 1
ATOM 738 O O . SER A 1 97 ? -4.913 -4.054 3.961 1.00 88.69 97 SER A O 1
ATOM 740 N N . TYR A 1 98 ? -2.943 -4.066 2.942 1.00 88.56 98 TYR A N 1
ATOM 741 C CA . TYR A 1 98 ? -3.157 -2.724 2.380 1.00 88.56 98 TYR 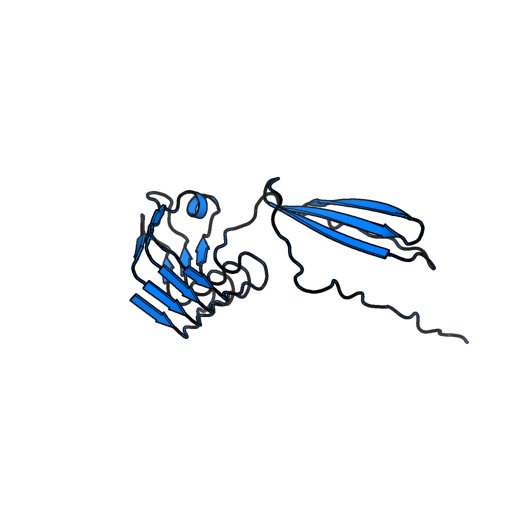A CA 1
ATOM 742 C C . TYR A 1 98 ? -2.457 -2.492 1.042 1.00 88.56 98 TYR A C 1
ATOM 744 O O . TYR A 1 98 ? -1.464 -3.136 0.706 1.00 88.56 98 TYR A O 1
ATOM 752 N N . GLY A 1 99 ? -2.962 -1.500 0.303 1.00 90.31 99 GLY A N 1
ATOM 753 C CA . GLY A 1 99 ? -2.420 -1.085 -0.988 1.00 90.31 99 GLY A CA 1
ATOM 754 C C . GLY A 1 99 ? -2.545 -2.192 -2.028 1.00 90.31 99 GLY A C 1
ATOM 755 O O . GLY A 1 99 ? -1.555 -2.808 -2.408 1.00 90.31 99 GLY A O 1
ATOM 756 N N . ASN A 1 100 ? -3.777 -2.428 -2.477 1.00 94.44 100 ASN A N 1
ATOM 757 C CA . ASN A 1 100 ? -4.103 -3.430 -3.492 1.00 94.44 100 ASN A CA 1
ATOM 758 C C . ASN A 1 100 ? -3.239 -3.291 -4.747 1.00 94.44 100 ASN A C 1
ATOM 760 O O . ASN A 1 100 ? -2.708 -4.280 -5.228 1.00 94.44 100 ASN A O 1
ATOM 764 N N . ASP A 1 101 ? -3.005 -2.073 -5.226 1.00 96.06 101 ASP A N 1
ATOM 765 C CA . ASP A 1 101 ? -2.157 -1.867 -6.399 1.00 96.06 101 ASP A CA 1
ATOM 766 C C . ASP A 1 101 ? -0.702 -1.628 -6.003 1.00 96.06 101 ASP A C 1
ATOM 768 O O . ASP A 1 101 ? 0.187 -2.413 -6.337 1.00 96.06 101 ASP A O 1
ATOM 772 N N . ILE A 1 102 ? -0.462 -0.548 -5.258 1.00 95.62 102 ILE A N 1
ATOM 773 C CA . ILE A 1 102 ? 0.876 -0.075 -4.909 1.00 95.62 102 ILE A CA 1
ATOM 774 C C . ILE A 1 102 ? 0.936 0.207 -3.411 1.00 95.62 102 ILE A C 1
ATOM 776 O O . ILE A 1 102 ? 0.058 0.879 -2.863 1.00 95.62 102 ILE A O 1
ATOM 780 N N . ALA A 1 103 ? 1.997 -0.258 -2.753 1.00 94.19 103 ALA A N 1
ATOM 781 C CA . ALA A 1 103 ? 2.216 -0.017 -1.332 1.00 94.19 103 ALA A CA 1
ATOM 782 C C . ALA A 1 103 ? 3.687 0.254 -0.978 1.00 94.19 103 ALA A C 1
ATOM 784 O O . ALA A 1 103 ? 4.611 0.028 -1.758 1.00 94.19 103 ALA A O 1
ATOM 785 N N . SER A 1 104 ? 3.887 0.762 0.236 1.00 93.31 104 SER A N 1
ATOM 786 C CA . SER A 1 104 ? 5.180 0.901 0.917 1.00 93.31 104 SER A CA 1
ATOM 787 C C . SER A 1 104 ? 4.940 0.860 2.431 1.00 93.31 104 SER A C 1
ATOM 789 O O . SER A 1 104 ? 3.787 1.073 2.821 1.00 93.31 104 SER A O 1
ATOM 791 N N . PRO A 1 105 ? 5.959 0.663 3.292 1.00 91.38 105 PRO A N 1
ATOM 792 C CA . PRO A 1 105 ? 5.735 0.600 4.728 1.00 91.38 105 PRO A CA 1
ATOM 793 C C . PRO A 1 105 ? 4.980 1.817 5.257 1.00 91.38 105 PRO A C 1
ATOM 795 O O . PRO A 1 105 ? 5.309 2.968 4.943 1.00 91.38 105 PRO A O 1
ATOM 798 N N . LEU A 1 106 ? 3.999 1.547 6.111 1.00 86.31 106 LEU A N 1
ATOM 799 C CA . LEU A 1 106 ? 3.317 2.565 6.896 1.00 86.31 106 LEU A CA 1
ATOM 800 C C . LEU A 1 106 ? 4.227 3.022 8.042 1.00 86.31 106 LEU A C 1
ATOM 802 O O . LEU A 1 106 ? 4.985 2.231 8.605 1.00 86.31 106 LEU A O 1
ATOM 806 N N . TYR A 1 107 ? 4.148 4.296 8.410 1.00 82.81 107 TYR A N 1
ATOM 807 C CA . TYR A 1 107 ? 4.938 4.860 9.502 1.00 82.81 107 TYR A CA 1
ATOM 808 C C . TYR A 1 107 ? 4.102 5.851 10.307 1.00 82.81 107 TYR A C 1
ATOM 810 O O . TYR A 1 107 ? 3.274 6.582 9.769 1.00 82.81 107 TYR A O 1
ATOM 818 N N . GLY A 1 108 ? 4.293 5.857 11.628 1.00 81.62 108 GLY A N 1
ATOM 819 C CA . GLY A 1 108 ? 3.480 6.685 12.522 1.00 81.62 108 GLY A CA 1
ATOM 820 C C . GLY A 1 108 ? 1.990 6.337 12.457 1.00 81.62 108 GLY A C 1
ATOM 821 O O . GLY A 1 108 ? 1.157 7.243 12.444 1.00 81.62 108 GLY A O 1
ATOM 822 N N . VAL A 1 109 ? 1.667 5.040 12.368 1.00 82.88 109 VAL A N 1
ATOM 823 C CA . VAL A 1 109 ? 0.283 4.568 12.269 1.00 82.88 109 VAL A CA 1
ATOM 824 C C . VAL A 1 109 ? -0.483 4.913 13.541 1.00 82.88 109 VAL A C 1
ATOM 826 O O . VAL A 1 109 ? -0.064 4.567 14.652 1.00 82.88 109 VAL A O 1
ATOM 829 N N . LYS A 1 110 ? -1.619 5.586 13.362 1.00 83.38 110 LYS A N 1
ATOM 830 C CA . LYS A 1 110 ? -2.596 5.859 14.418 1.00 83.38 110 LYS A CA 1
ATOM 831 C C . LYS A 1 110 ? -3.951 5.335 14.000 1.00 83.38 110 LYS A C 1
ATOM 833 O O . LYS A 1 110 ? -4.207 5.137 12.815 1.00 83.38 110 LYS A O 1
ATOM 838 N N . TYR A 1 111 ? -4.807 5.122 14.976 1.00 81.56 111 TYR A N 1
ATOM 839 C CA . TYR A 1 111 ? -6.163 4.694 14.733 1.00 81.56 111 TYR A CA 1
ATOM 840 C C . TYR A 1 111 ? -7.112 5.353 15.713 1.00 81.56 111 TYR A C 1
ATOM 842 O O . TYR A 1 111 ? -6.802 5.498 16.899 1.00 81.56 111 TYR A O 1
ATOM 850 N N . ASP A 1 112 ? -8.272 5.708 15.178 1.00 80.69 112 ASP A N 1
ATOM 851 C CA . ASP A 1 112 ? -9.377 6.258 15.939 1.00 80.69 112 ASP A CA 1
ATOM 852 C C . ASP A 1 112 ? -10.526 5.258 15.878 1.00 80.69 112 ASP A C 1
ATOM 854 O O . ASP A 1 112 ? -10.985 4.879 14.800 1.00 80.69 112 ASP A O 1
ATOM 858 N N . LEU A 1 113 ? -10.970 4.809 17.045 1.00 82.69 113 LEU A N 1
ATOM 859 C CA . LEU A 1 113 ? -12.123 3.934 17.197 1.00 82.69 113 LEU A CA 1
ATOM 860 C C . LEU A 1 113 ? -13.258 4.753 17.800 1.00 82.69 113 LEU A C 1
ATOM 862 O O . LEU A 1 113 ? -13.190 5.157 18.961 1.00 82.69 113 LEU A O 1
ATOM 866 N N . GLN A 1 114 ? -14.303 4.989 17.017 1.00 84.62 114 GLN A N 1
ATOM 867 C CA . GLN A 1 114 ? -15.511 5.667 17.472 1.00 84.62 114 GLN A CA 1
ATOM 868 C C . GLN A 1 114 ? -16.598 4.630 17.725 1.00 84.62 114 GLN A C 1
ATOM 870 O O . GLN A 1 114 ? -16.903 3.812 16.859 1.00 84.62 114 GLN A O 1
ATOM 875 N N . ILE A 1 115 ? -17.180 4.661 18.920 1.00 84.88 115 ILE A N 1
ATOM 876 C CA . ILE A 1 115 ? -18.252 3.761 19.337 1.00 84.88 115 ILE A CA 1
ATOM 877 C C . ILE A 1 115 ? -19.455 4.598 19.716 1.00 84.88 115 ILE A C 1
ATOM 879 O O . ILE A 1 115 ? -19.368 5.447 20.606 1.00 84.88 115 ILE A O 1
ATOM 883 N N . GLN A 1 116 ? -20.576 4.330 19.063 1.00 84.88 116 GLN A N 1
ATOM 884 C CA . GLN A 1 116 ? -21.863 4.909 19.396 1.00 84.88 116 GLN A CA 1
ATOM 885 C C . GLN A 1 116 ? -22.723 3.857 20.092 1.00 84.88 116 GLN A C 1
ATOM 887 O O . GLN A 1 116 ? -22.790 2.705 19.662 1.00 84.88 116 GLN A O 1
ATOM 892 N N . TYR A 1 117 ? -23.388 4.253 21.169 1.00 87.81 117 TYR A N 1
ATOM 893 C CA . TYR A 1 117 ? -24.3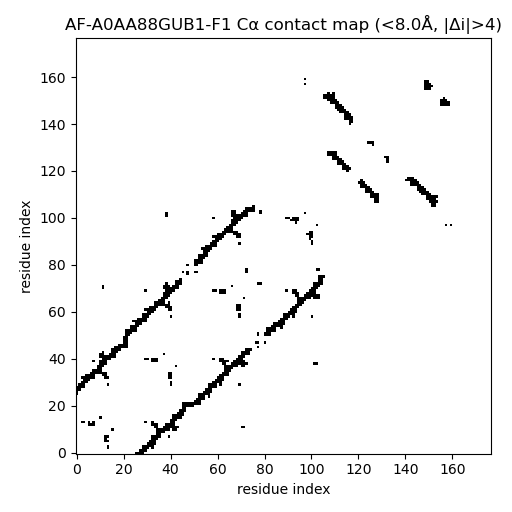33 3.422 21.907 1.00 87.81 117 TYR A CA 1
ATOM 894 C C . TYR A 1 117 ? -25.777 3.773 21.522 1.00 87.81 117 TYR A C 1
ATOM 896 O O . TYR A 1 117 ? -26.045 4.820 20.926 1.00 87.81 117 TYR A O 1
ATOM 904 N N . GLN A 1 118 ? -26.730 2.891 21.835 1.00 85.56 118 GLN A N 1
ATOM 905 C CA . GLN A 1 118 ? -28.154 3.127 21.544 1.00 85.56 118 GLN A CA 1
ATOM 906 C C . GLN A 1 118 ? -28.756 4.307 22.315 1.00 85.56 118 GLN A C 1
ATOM 908 O O . GLN A 1 118 ? -29.686 4.940 21.825 1.00 85.56 118 GLN A O 1
ATOM 913 N N . ASP A 1 119 ? -28.212 4.630 23.487 1.00 88.00 119 ASP A N 1
ATOM 914 C CA . ASP A 1 119 ? -28.600 5.806 24.276 1.00 88.00 119 ASP A CA 1
ATOM 915 C C . ASP A 1 119 ? -28.072 7.133 23.685 1.00 88.00 119 ASP A C 1
ATOM 917 O O . ASP A 1 119 ? -28.298 8.202 24.249 1.00 88.00 119 ASP A O 1
ATOM 921 N N . GLY A 1 120 ? -27.366 7.073 22.549 1.00 84.88 120 GLY A N 1
ATOM 922 C CA . GLY A 1 120 ? -26.773 8.220 21.870 1.00 84.88 120 GLY A CA 1
ATOM 923 C C . GLY A 1 120 ? -25.400 8.628 22.408 1.00 84.88 120 GLY A C 1
ATOM 924 O O . GLY A 1 120 ? -24.776 9.521 21.833 1.00 84.88 120 GLY A O 1
ATOM 925 N N . LYS A 1 121 ? -24.886 7.981 23.464 1.00 87.12 121 LYS A N 1
ATOM 926 C CA . LYS A 1 121 ? -23.534 8.238 23.968 1.00 87.12 121 LYS A CA 1
ATOM 927 C C . LYS A 1 121 ? -22.498 7.828 22.921 1.00 87.12 121 LYS A C 1
ATOM 929 O O . LYS A 1 121 ? -22.646 6.816 22.238 1.00 87.12 121 LYS A O 1
ATOM 934 N N . MET A 1 122 ? -21.415 8.596 22.836 1.00 86.12 122 MET A N 1
ATOM 935 C CA . MET A 1 122 ? -20.265 8.293 21.988 1.00 86.12 122 MET A CA 1
ATOM 936 C C . MET A 1 122 ? -19.009 8.139 22.844 1.00 86.12 122 MET A C 1
ATOM 938 O O . MET A 1 122 ? -18.822 8.842 23.837 1.0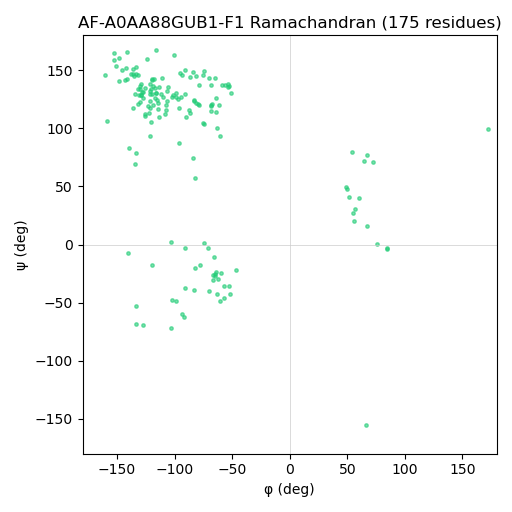0 86.12 122 MET A O 1
ATOM 942 N N . THR A 1 123 ? -18.142 7.201 22.483 1.00 85.25 123 THR A N 1
ATOM 943 C CA . THR A 1 123 ? -16.796 7.067 23.047 1.00 85.25 123 THR A CA 1
ATOM 944 C C . THR A 1 123 ? -15.798 6.989 21.908 1.00 85.25 123 THR A C 1
ATOM 946 O O . THR A 1 123 ? -15.997 6.231 20.963 1.00 85.25 123 THR A O 1
ATOM 949 N N . ILE A 1 124 ? -14.742 7.793 21.997 1.00 82.25 124 ILE A N 1
ATOM 950 C CA . ILE A 1 124 ? -13.676 7.851 21.002 1.00 82.25 124 ILE A CA 1
ATOM 951 C C . ILE A 1 124 ? -12.399 7.368 21.675 1.00 82.25 124 ILE A C 1
ATOM 953 O O . ILE A 1 124 ? -11.991 7.910 22.704 1.00 82.25 124 ILE A O 1
ATOM 957 N N . PHE A 1 125 ? -11.778 6.354 21.090 1.00 83.19 125 PHE A N 1
ATOM 958 C CA . PHE A 1 125 ? -10.472 5.872 21.497 1.00 83.19 125 PHE A CA 1
ATOM 959 C C . PHE A 1 125 ? -9.452 6.279 20.451 1.00 83.19 125 PHE A C 1
ATOM 961 O O . PHE A 1 125 ? -9.540 5.857 19.302 1.00 83.19 125 PHE A O 1
ATOM 968 N N . ASN A 1 126 ? -8.465 7.053 20.881 1.00 79.44 126 ASN A N 1
ATOM 969 C CA . ASN A 1 126 ? -7.325 7.404 20.053 1.00 79.44 126 ASN A CA 1
ATOM 970 C C . ASN A 1 126 ? -6.165 6.522 20.470 1.00 79.44 126 ASN A C 1
ATOM 972 O O . ASN A 1 126 ? -5.828 6.444 21.656 1.00 79.44 126 ASN A O 1
ATOM 976 N N . ALA A 1 127 ? -5.546 5.871 19.502 1.00 76.88 127 ALA A N 1
ATOM 977 C CA . ALA A 1 127 ? -4.479 4.948 19.795 1.00 76.88 127 ALA A CA 1
ATOM 978 C C . ALA A 1 127 ? -3.428 4.904 18.686 1.00 76.88 127 ALA A C 1
ATOM 980 O O . ALA A 1 127 ? -3.606 5.371 17.563 1.00 76.88 127 ALA A O 1
ATOM 981 N N . SER A 1 128 ? -2.258 4.408 19.064 1.00 75.38 128 SER A N 1
ATOM 982 C CA . SER A 1 128 ? -1.094 4.249 18.196 1.00 75.38 128 SER A CA 1
ATOM 983 C C . SER A 1 128 ? -0.757 2.773 18.065 1.00 75.38 128 SER A C 1
ATOM 985 O O . SER A 1 128 ? -1.246 1.961 18.853 1.00 75.38 128 SER A O 1
ATOM 987 N N . SER A 1 129 ? 0.112 2.405 17.122 1.00 68.50 129 SER A N 1
ATOM 988 C CA . SER A 1 129 ? 0.565 1.015 16.923 1.00 68.50 129 SER A CA 1
ATOM 989 C C . SER A 1 129 ? 0.972 0.276 18.209 1.00 68.50 129 SER A C 1
ATOM 991 O O . SER A 1 129 ? 0.945 -0.948 18.241 1.00 68.50 129 SER A O 1
ATOM 993 N N . ASN A 1 130 ? 1.314 1.006 19.276 1.00 70.25 130 ASN A N 1
ATOM 994 C CA . ASN A 1 130 ? 1.811 0.455 20.533 1.00 70.25 130 ASN A CA 1
ATOM 995 C C . ASN A 1 130 ? 0.768 0.432 21.671 1.00 70.25 130 ASN A C 1
ATOM 997 O O . ASN A 1 130 ? 1.109 0.062 22.791 1.00 70.25 130 ASN A O 1
ATOM 1001 N N . SER A 1 131 ? -0.479 0.855 21.436 1.00 72.44 131 SER A N 1
ATOM 1002 C CA . SER A 1 131 ? -1.474 1.049 22.502 1.00 72.44 131 SER A CA 1
ATOM 1003 C C . SER A 1 131 ? -2.873 0.577 22.099 1.00 72.44 131 SER A C 1
ATOM 1005 O O . SER A 1 131 ? -3.697 1.390 21.702 1.00 72.44 131 SER A O 1
ATOM 1007 N N . ILE A 1 132 ? -3.175 -0.715 22.221 1.00 69.25 132 ILE A N 1
ATOM 1008 C CA . ILE A 1 132 ? -4.506 -1.233 21.863 1.00 69.25 132 ILE A CA 1
ATOM 1009 C C . ILE A 1 132 ? -5.561 -0.688 22.850 1.00 69.25 132 ILE A C 1
ATOM 1011 O O . ILE A 1 132 ? -5.432 -0.924 24.056 1.00 69.25 132 ILE A O 1
ATOM 1015 N N . PRO A 1 133 ? -6.598 0.033 22.387 1.00 72.50 133 PRO A N 1
ATOM 1016 C CA . PRO A 1 133 ? -7.646 0.564 23.231 1.00 72.50 133 PRO A CA 1
ATOM 1017 C C . PRO A 1 133 ? -8.474 -0.591 23.773 1.00 72.50 133 PRO A C 1
ATOM 1019 O O . PRO A 1 133 ? -8.806 -1.539 23.061 1.00 72.50 133 PRO A O 1
ATOM 1022 N N . LYS A 1 134 ? -8.801 -0.508 25.058 1.00 75.88 134 LYS A N 1
ATOM 1023 C CA . LYS A 1 134 ? -9.684 -1.465 25.714 1.00 75.88 134 LYS A CA 1
ATOM 1024 C C . LYS A 1 134 ? -11.085 -0.883 25.752 1.00 75.88 134 LYS A C 1
ATOM 1026 O O . LYS A 1 134 ? -11.278 0.221 26.257 1.00 75.88 134 LYS A O 1
ATOM 1031 N N . LEU A 1 135 ? -12.038 -1.642 25.226 1.00 81.69 135 LEU A N 1
ATOM 1032 C CA . LEU A 1 135 ? -13.455 -1.359 25.368 1.00 81.69 135 LEU A CA 1
ATOM 1033 C C . LEU A 1 135 ? -14.009 -2.184 26.527 1.00 81.69 135 LEU A C 1
ATOM 1035 O O . LEU A 1 135 ? -14.001 -3.412 26.474 1.00 81.69 135 LEU A O 1
ATOM 1039 N N . GLU A 1 136 ? -14.504 -1.505 27.555 1.00 81.19 136 GLU A N 1
ATOM 1040 C CA . GLU A 1 136 ? -15.237 -2.130 28.653 1.00 81.19 136 GLU A CA 1
ATOM 1041 C C . GLU A 1 136 ? -16.739 -1.950 28.415 1.00 81.19 136 GLU A C 1
ATOM 1043 O O . GLU A 1 136 ? -17.205 -0.835 28.175 1.00 81.19 136 GLU A O 1
ATOM 1048 N N . LEU A 1 137 ? -17.487 -3.056 28.448 1.00 80.44 137 LEU A N 1
ATOM 1049 C CA . LEU A 1 137 ? -18.936 -3.078 28.250 1.00 80.44 137 LEU A CA 1
ATOM 1050 C C . LEU A 1 137 ? -19.626 -3.574 29.514 1.00 80.44 137 LEU A C 1
ATOM 1052 O O . LEU A 1 137 ? -19.224 -4.586 30.091 1.00 80.44 137 LEU A O 1
ATOM 1056 N N . TYR A 1 138 ? -20.694 -2.888 29.910 1.00 81.81 138 TYR A N 1
ATOM 1057 C CA . TYR A 1 138 ? -21.548 -3.328 31.005 1.00 81.81 138 TYR A CA 1
ATOM 1058 C C . TYR A 1 138 ? -22.699 -4.204 30.489 1.00 81.81 138 TYR A C 1
ATOM 1060 O O . TYR A 1 138 ? -23.170 -4.006 29.363 1.00 81.81 138 TYR A O 1
ATOM 1068 N N . PRO A 1 139 ? -23.201 -5.158 31.296 1.00 84.56 139 PRO A N 1
ATOM 1069 C CA . PRO A 1 139 ? -24.405 -5.906 30.953 1.00 84.56 139 PRO A CA 1
ATOM 1070 C C . PRO A 1 139 ? -25.563 -4.973 30.566 1.00 84.56 139 PRO A C 1
ATOM 1072 O O . PRO A 1 139 ? -25.859 -4.012 31.273 1.00 84.56 139 PRO A O 1
ATOM 1075 N N . GLY A 1 140 ? -26.208 -5.254 29.430 1.00 83.06 140 GLY A N 1
ATOM 1076 C CA . GLY A 1 140 ? -27.312 -4.449 28.892 1.00 83.06 140 GLY A CA 1
ATOM 1077 C C . GLY A 1 140 ? -26.894 -3.234 28.052 1.00 83.06 140 GLY A C 1
ATOM 1078 O O . GLY A 1 140 ? -27.756 -2.582 27.470 1.00 83.06 140 GLY A O 1
ATOM 1079 N N . GLN A 1 141 ? -25.598 -2.937 27.936 1.00 83.69 141 GLN A N 1
ATOM 1080 C CA . GLN A 1 141 ? -25.107 -1.837 27.109 1.00 83.69 141 GLN A CA 1
ATOM 1081 C C . GLN A 1 141 ? -25.075 -2.243 25.628 1.00 83.69 141 GLN A C 1
ATOM 1083 O O . GLN A 1 141 ? -24.382 -3.185 25.246 1.00 83.69 141 GLN A O 1
ATOM 1088 N N . VAL A 1 142 ? -25.821 -1.525 24.783 1.00 85.12 142 VAL A N 1
ATOM 1089 C CA . VAL A 1 142 ? -25.951 -1.845 23.352 1.00 85.12 142 VAL A CA 1
ATOM 1090 C C . VAL A 1 142 ? -25.163 -0.855 22.497 1.00 85.12 142 VAL A C 1
ATOM 1092 O O . VAL A 1 142 ? -25.398 0.353 22.558 1.00 85.12 142 VAL A O 1
ATOM 1095 N N . ILE A 1 143 ? -24.250 -1.378 21.676 1.00 85.62 143 ILE A N 1
ATOM 1096 C CA . ILE A 1 143 ? -23.503 -0.622 20.662 1.00 85.62 143 ILE A CA 1
ATOM 1097 C C . ILE A 1 143 ? -24.374 -0.506 19.408 1.00 85.62 143 ILE A C 1
ATOM 1099 O O . ILE A 1 143 ? -24.830 -1.516 18.877 1.00 85.62 143 ILE A O 1
ATOM 1103 N N . SER A 1 144 ? -24.613 0.719 18.947 1.00 84.94 144 SER A N 1
ATOM 1104 C CA . SER A 1 144 ? -25.367 1.007 17.724 1.00 84.94 144 SER A CA 1
ATOM 1105 C C . SER A 1 144 ? -24.464 1.093 16.496 1.00 84.94 144 SER A C 1
ATOM 1107 O O . SER A 1 144 ? -24.854 0.626 15.430 1.00 84.94 144 SER A O 1
ATOM 1109 N N . SER A 1 145 ? -23.257 1.649 16.634 1.00 81.94 145 SER A N 1
ATOM 1110 C CA . SER A 1 145 ? -22.273 1.681 15.552 1.00 81.94 145 SER A CA 1
ATOM 1111 C C . SER A 1 145 ? -20.834 1.685 16.071 1.00 81.94 145 SER A C 1
ATOM 1113 O O . SER A 1 145 ? -20.550 2.115 17.193 1.00 81.94 145 SER A O 1
ATOM 1115 N N . MET A 1 146 ? -19.924 1.183 15.238 1.00 82.69 146 MET A N 1
ATOM 1116 C CA . MET A 1 146 ? -18.484 1.206 15.461 1.00 82.69 146 MET A CA 1
ATOM 1117 C C . MET A 1 146 ? -17.799 1.644 14.169 1.00 82.69 146 MET A C 1
ATOM 1119 O O . MET A 1 146 ? -18.076 1.090 13.107 1.00 82.69 146 MET A O 1
ATOM 1123 N N . GLN A 1 147 ? -16.911 2.628 14.260 1.00 80.12 147 GLN A N 1
ATOM 1124 C CA . GLN A 1 147 ? -16.126 3.124 13.134 1.00 80.12 147 GLN A CA 1
ATOM 1125 C C . GLN A 1 147 ? -14.646 3.086 13.495 1.00 80.12 147 GLN A C 1
ATOM 1127 O O . GLN A 1 147 ? -14.265 3.488 14.594 1.00 80.12 147 GLN A O 1
ATOM 1132 N N . VAL A 1 148 ? -13.824 2.600 12.567 1.00 79.00 148 VAL A N 1
ATOM 1133 C CA . VAL A 1 148 ? -12.366 2.554 12.704 1.00 79.00 148 VAL A CA 1
ATOM 1134 C C . VAL A 1 148 ? -11.755 3.395 11.594 1.00 79.00 148 VAL A C 1
ATOM 1136 O O . VAL A 1 148 ? -11.937 3.087 10.416 1.00 79.00 148 VAL A O 1
ATOM 1139 N N . SER A 1 149 ? -10.998 4.418 11.973 1.00 78.38 149 SER A N 1
ATOM 1140 C CA . SER A 1 149 ? -10.181 5.211 11.056 1.00 78.38 149 SER A CA 1
ATOM 1141 C C . SER A 1 149 ? -8.715 4.855 11.254 1.00 78.38 149 SER A C 1
ATOM 1143 O O . SER A 1 149 ? -8.242 4.825 12.388 1.00 78.38 149 SER A O 1
ATOM 1145 N N . VAL A 1 150 ? -7.985 4.602 10.165 1.00 78.38 150 VAL A N 1
ATOM 1146 C CA . VAL A 1 150 ? -6.536 4.350 10.192 1.00 78.38 150 VAL A CA 1
ATOM 1147 C C . VAL A 1 150 ? -5.801 5.505 9.520 1.00 78.38 150 VAL A C 1
ATOM 1149 O O . VAL A 1 150 ? -6.109 5.911 8.399 1.00 78.38 150 VAL A O 1
ATOM 1152 N N . TRP A 1 151 ? -4.796 6.017 10.219 1.00 78.62 151 TRP A N 1
ATOM 1153 C CA . TRP A 1 151 ? -3.981 7.150 9.813 1.00 78.62 151 TRP A CA 1
ATOM 1154 C C . TRP A 1 151 ? -2.558 6.697 9.545 1.00 78.62 151 TRP A C 1
ATOM 1156 O O . TRP A 1 151 ? -1.963 5.999 10.365 1.00 78.62 151 TRP A O 1
ATOM 1166 N N . ASN A 1 152 ? -1.977 7.170 8.446 1.00 80.94 152 ASN A N 1
ATOM 1167 C CA . ASN A 1 152 ? -0.568 6.971 8.133 1.00 80.94 152 ASN A CA 1
ATOM 1168 C C . ASN A 1 152 ? 0.143 8.325 8.185 1.00 80.94 152 ASN A C 1
ATOM 1170 O O . ASN A 1 152 ? -0.090 9.191 7.343 1.00 80.94 152 ASN A O 1
ATOM 1174 N N . ASN A 1 153 ? 0.987 8.529 9.200 1.00 80.81 153 ASN A N 1
ATOM 1175 C CA . ASN A 1 153 ? 1.734 9.771 9.404 1.00 80.81 153 ASN A CA 1
ATOM 1176 C C . ASN A 1 153 ? 0.864 11.050 9.380 1.00 80.81 153 ASN A C 1
ATOM 1178 O O . ASN A 1 153 ? 1.233 12.064 8.789 1.00 80.81 153 ASN A O 1
ATOM 1182 N N . GLY A 1 154 ? -0.319 10.992 9.998 1.00 71.31 154 GLY A N 1
ATOM 1183 C CA . GLY A 1 154 ? -1.250 12.124 10.074 1.00 71.31 154 GLY A CA 1
ATOM 1184 C C . GLY A 1 154 ? -2.024 12.421 8.787 1.00 71.31 154 GLY A C 1
ATOM 1185 O O . GLY A 1 154 ? -2.837 13.339 8.785 1.00 71.31 154 GLY A O 1
ATOM 1186 N N . GLN A 1 155 ? -1.816 11.651 7.715 1.00 71.56 155 GLN A N 1
ATOM 1187 C CA . GLN A 1 155 ? -2.708 11.648 6.559 1.00 71.56 155 GLN A CA 1
ATOM 1188 C C . GLN A 1 155 ? -3.779 10.571 6.754 1.00 71.56 155 GLN A C 1
ATOM 1190 O O . GLN A 1 155 ? -3.468 9.421 7.082 1.00 71.56 155 GLN A O 1
ATOM 1195 N N . GLU A 1 156 ? -5.041 10.962 6.579 1.00 52.81 156 GLU A N 1
ATOM 1196 C CA . GLU A 1 156 ? -6.177 10.044 6.574 1.00 52.81 156 GLU A CA 1
ATOM 1197 C C . GLU A 1 156 ? -6.088 9.179 5.325 1.00 52.81 156 GLU A C 1
ATOM 1199 O O . GLU A 1 156 ? -6.051 9.702 4.210 1.00 52.81 156 GLU A O 1
ATOM 1204 N N . ARG A 1 157 ? -5.993 7.866 5.514 1.00 61.50 157 ARG A N 1
ATOM 1205 C CA . ARG A 1 157 ? -6.135 6.851 4.467 1.00 61.50 157 ARG A CA 1
ATOM 1206 C C . ARG A 1 157 ? -5.752 5.540 5.108 1.00 61.50 157 ARG A C 1
ATOM 1208 O O . ARG A 1 157 ? -4.554 5.307 5.207 1.00 61.50 157 ARG A O 1
ATOM 1215 N N . ILE A 1 158 ? -6.741 4.741 5.514 1.00 59.00 158 ILE A N 1
ATOM 1216 C CA . ILE A 1 158 ? -7.032 3.407 4.963 1.00 59.00 158 ILE A CA 1
ATOM 1217 C C . ILE A 1 158 ? -8.507 3.094 5.304 1.00 59.00 158 ILE A C 1
ATOM 1219 O O . ILE A 1 158 ? -8.828 2.842 6.463 1.00 59.00 158 ILE A O 1
ATOM 1223 N N . HIS A 1 159 ? -9.421 3.138 4.326 1.00 50.06 159 HIS A N 1
ATOM 1224 C CA . HIS A 1 159 ? -10.752 2.537 4.490 1.00 50.06 159 HIS A CA 1
ATOM 1225 C C . HIS A 1 159 ? -10.566 1.021 4.394 1.00 50.06 159 HIS A C 1
ATOM 1227 O O . HIS A 1 159 ? -10.294 0.503 3.318 1.00 50.06 159 HIS A O 1
ATOM 1233 N N . PHE A 1 160 ? -10.612 0.328 5.530 1.00 50.78 160 PHE A N 1
ATOM 1234 C CA . PHE A 1 160 ? -10.249 -1.092 5.620 1.00 50.78 160 PHE A CA 1
ATOM 1235 C C . PHE A 1 160 ? -11.405 -2.070 5.424 1.00 50.78 160 PHE A C 1
ATOM 1237 O O . PHE A 1 160 ? -11.198 -3.276 5.496 1.00 50.78 160 PHE A O 1
ATOM 1244 N N . LEU A 1 161 ? -12.630 -1.591 5.251 1.00 42.50 161 LEU A N 1
ATOM 1245 C CA . LEU A 1 161 ? -13.793 -2.439 5.461 1.00 42.50 161 LEU A CA 1
ATOM 1246 C C . LEU A 1 161 ? -14.781 -2.282 4.310 1.00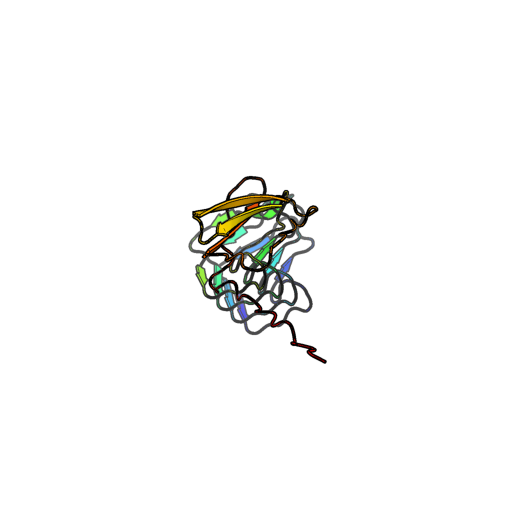 42.50 161 LEU A C 1
ATOM 1248 O O . LEU A 1 161 ? -15.807 -1.629 4.446 1.00 42.50 161 LEU A O 1
ATOM 1252 N N . ASP A 1 162 ? -14.474 -2.948 3.195 1.00 39.62 162 ASP A N 1
ATOM 1253 C CA . ASP A 1 162 ? -15.501 -3.410 2.243 1.00 39.62 162 ASP A CA 1
ATOM 1254 C C . ASP A 1 162 ? -16.330 -4.576 2.828 1.00 39.62 162 ASP A C 1
ATOM 1256 O O . ASP A 1 162 ? -17.275 -5.057 2.207 1.00 39.62 162 ASP A O 1
ATOM 1260 N N . SER A 1 163 ? -15.997 -5.039 4.039 1.00 41.06 163 SER A N 1
ATOM 1261 C CA . SER A 1 163 ? -16.763 -6.035 4.790 1.00 41.06 163 SER A CA 1
ATOM 1262 C C . SER A 1 163 ? -17.210 -5.480 6.141 1.00 41.06 163 SER A C 1
ATOM 1264 O O . SER A 1 163 ? -16.453 -4.798 6.830 1.00 41.06 163 SER A O 1
ATOM 1266 N N . GLU A 1 164 ? -18.460 -5.766 6.518 1.00 40.66 164 GLU A N 1
ATOM 1267 C CA . GLU A 1 164 ? -18.997 -5.441 7.842 1.00 40.66 164 GLU A CA 1
ATOM 1268 C C . GLU A 1 164 ? -18.084 -5.990 8.947 1.00 40.66 164 GLU A C 1
ATOM 1270 O O . GLU A 1 164 ? -17.653 -7.144 8.902 1.00 40.66 164 GLU A O 1
ATOM 1275 N N . ILE A 1 165 ? -17.835 -5.183 9.984 1.00 47.41 165 ILE A N 1
ATOM 1276 C CA . ILE A 1 165 ? -17.252 -5.677 11.235 1.00 47.41 165 ILE A CA 1
ATOM 1277 C C . ILE A 1 165 ? -18.251 -6.677 11.825 1.00 47.41 165 ILE A C 1
ATOM 1279 O O . ILE A 1 165 ? -19.254 -6.295 12.431 1.00 47.41 165 ILE A O 1
ATOM 1283 N N . SER A 1 166 ? -17.992 -7.970 11.643 1.00 42.38 166 SER A N 1
ATOM 1284 C CA . SER A 1 166 ? -18.819 -9.026 12.217 1.00 42.38 166 SER A CA 1
ATOM 1285 C C . SER A 1 166 ? -18.660 -9.028 13.737 1.00 42.38 166 SER A C 1
ATOM 1287 O O . SER A 1 166 ? -17.565 -9.248 14.258 1.00 42.38 166 SER A O 1
ATOM 1289 N N . THR A 1 167 ? -19.752 -8.806 14.465 1.00 42.44 167 THR A N 1
ATOM 1290 C CA . THR A 1 167 ? -19.761 -8.948 15.924 1.00 42.44 167 THR A CA 1
ATOM 1291 C C . THR A 1 167 ? -19.886 -10.427 16.298 1.00 42.44 167 THR A C 1
ATOM 1293 O O . THR A 1 167 ? -20.854 -11.099 15.947 1.00 42.44 167 THR A O 1
ATOM 1296 N N . LEU A 1 168 ? -18.905 -10.959 17.034 1.00 39.38 168 LEU A N 1
ATOM 1297 C CA . LEU A 1 168 ? -19.029 -12.259 17.698 1.00 39.38 168 LEU A CA 1
ATOM 1298 C C . LEU A 1 168 ? -19.927 -12.082 18.930 1.00 39.38 168 LEU A C 1
ATOM 1300 O O . LEU A 1 168 ? -19.507 -11.523 19.943 1.00 39.38 168 LEU A O 1
ATOM 1304 N N . LYS A 1 169 ? -21.182 -12.536 18.846 1.00 41.12 169 LYS A N 1
ATOM 1305 C CA . LYS A 1 169 ? -22.059 -12.642 20.020 1.00 41.12 169 LYS A CA 1
ATOM 1306 C C . LYS A 1 169 ? -21.533 -13.741 20.942 1.00 41.12 169 LYS A C 1
ATOM 1308 O O . LYS A 1 169 ? -21.584 -14.915 20.591 1.00 41.12 169 LYS A O 1
ATOM 1313 N N . PHE A 1 170 ? -21.096 -13.365 22.139 1.00 41.28 170 PHE A N 1
ATOM 1314 C CA . PHE A 1 170 ? -20.900 -14.310 23.234 1.00 41.28 170 PHE A CA 1
ATOM 1315 C C . PHE A 1 170 ? -22.229 -14.481 23.974 1.00 41.28 170 PHE A C 1
ATOM 1317 O O . PHE A 1 170 ? -22.727 -13.540 24.590 1.00 41.28 170 PHE A O 1
ATOM 1324 N N . SER A 1 171 ? -22.823 -15.672 23.903 1.00 43.94 171 SER A N 1
ATOM 1325 C CA . SER A 1 171 ? -23.873 -16.079 24.836 1.00 43.94 171 SER A CA 1
ATOM 1326 C C . SER A 1 171 ? -23.209 -16.608 26.103 1.00 43.94 171 SER A C 1
ATOM 1328 O O . SER A 1 171 ? -22.402 -17.536 26.034 1.00 43.94 171 SER A O 1
ATOM 1330 N N . LEU A 1 172 ? -23.540 -16.027 27.256 1.00 45.94 172 LEU A N 1
ATOM 1331 C CA . LEU A 1 172 ? -23.256 -16.668 28.536 1.00 45.94 172 LEU A CA 1
ATOM 1332 C C . LEU A 1 172 ? -24.031 -17.988 28.547 1.00 45.94 172 LEU A C 1
ATOM 1334 O O . LEU A 1 172 ? -25.249 -17.987 28.385 1.00 45.94 172 LEU A O 1
ATOM 1338 N N . ASN A 1 173 ? -23.325 -19.110 28.677 1.00 45.47 173 ASN A N 1
ATOM 1339 C CA . ASN A 1 173 ? -23.982 -20.365 29.003 1.00 45.47 173 ASN A CA 1
ATOM 1340 C C . ASN A 1 173 ? -24.587 -20.186 30.396 1.00 45.47 173 ASN A C 1
ATOM 1342 O O . ASN A 1 173 ? -23.841 -20.019 31.362 1.00 45.47 173 ASN A O 1
ATOM 1346 N N . ASP A 1 174 ? -25.915 -20.201 30.488 1.00 46.31 174 ASP A N 1
ATOM 1347 C CA . ASP A 1 174 ? -26.619 -20.356 31.756 1.00 46.31 174 ASP A CA 1
ATOM 1348 C C . ASP A 1 174 ? -26.214 -21.707 32.358 1.00 46.31 174 ASP A C 1
ATOM 1350 O O . ASP A 1 174 ? -26.783 -22.750 32.046 1.00 46.31 174 ASP A O 1
ATOM 1354 N N . SER A 1 175 ? -25.196 -21.710 33.216 1.00 49.22 175 SER A N 1
ATOM 1355 C CA . SER A 1 175 ? -25.001 -22.784 34.181 1.00 49.22 175 SER A CA 1
ATOM 1356 C C . SER A 1 175 ? -25.867 -22.469 35.397 1.00 49.22 175 SER A C 1
ATOM 1358 O O . SER A 1 175 ? -25.374 -21.996 36.423 1.00 49.22 175 SER A O 1
ATOM 1360 N N . SER A 1 176 ? -27.177 -22.662 35.247 1.00 48.16 176 SER A N 1
ATOM 1361 C CA . SER A 1 176 ? -28.117 -22.712 36.359 1.00 48.16 176 SER A CA 1
ATOM 1362 C C . SER A 1 176 ? -28.208 -24.144 36.896 1.00 48.16 176 SER A C 1
ATOM 1364 O O . SER A 1 176 ? -28.673 -25.049 36.208 1.00 48.16 176 SER A O 1
ATOM 1366 N N . SER A 1 177 ? -27.763 -24.260 38.157 1.00 45.25 177 SER A N 1
ATOM 1367 C CA . SER A 1 177 ? -27.979 -25.315 39.171 1.00 45.25 177 SER A CA 1
ATOM 1368 C C . SER A 1 177 ? -27.512 -26.739 38.880 1.00 45.25 177 SER A C 1
ATOM 1370 O O . SER A 1 177 ? -28.170 -27.431 38.078 1.00 45.25 177 SER A O 1
#

Radius of gyration: 20.93 Å; Cα contacts (8 Å, |Δi|>4): 459; chains: 1; bounding box: 50×37×61 Å

Mean predicted aligned error: 9.13 Å

Organism: Naegleria lovaniensis (NCBI:txid51637)

Solvent-accessible surface area (backbone atoms only — not comparable to full-atom values): 9460 Å² total; per-residue (Å²): 84,81,47,63,69,33,75,17,87,44,46,9,28,74,36,66,45,65,78,49,51,53,55,76,50,52,63,26,40,36,32,49,12,31,7,56,33,30,0,0,26,28,22,39,47,49,57,86,79,39,57,40,35,41,27,36,31,37,34,32,48,9,29,6,59,31,28,0,0,25,29,20,25,70,37,50,64,55,58,73,49,40,44,81,39,84,69,63,44,72,45,74,29,38,23,74,66,43,36,29,48,59,30,46,61,79,49,70,45,32,37,39,40,41,38,30,31,70,89,68,51,72,49,76,43,80,33,42,88,87,43,86,79,84,85,86,80,57,92,90,66,51,77,66,46,76,48,74,47,36,27,43,62,84,42,85,64,50,90,84,61,99,54,81,84,78,78,83,81,80,75,80,78,84,84,76,130

Secondary structure (DSSP, 8-state):
-EEES-EESSB-SSEEE-S-S--EEEEEEEES-EESSB-SSEEE---TTS--EEEEEEEES-EESSB-SSEEESSHHHHHH-EEES--EEES-EESSB-SSEE----S-EEEEEEEETTS-EEEEEEETT-PPPPP--TT--EEEEEEEEEETTEE-----SS--------------

pLDDT: mean 83.43, std 16.18, range [39.38, 98.38]

Nearest PDB structures (foldseek):
  8cgp-assembly1_A  TM=5.735E-01  e=7.858E+00  Homo sapiens
  1tza-assembly1_B  TM=3.851E-01  e=1.801E+00  Shewanella oneidensis MR-1
  1tza-assembly1_A  TM=4.462E-01  e=2.942E+00  Shewanella oneidensis MR-1
  7y22-assembly1_Y  TM=2.588E-01  e=2.121E+00  Klebsiella phage Kp7

Foldseek 3Di:
DEAEPFEAAAEARAEEAAEDCEEEDEPYEYYHAQHAAYASHYEDHYPPNDAYEYYHYEYYQAEHAAEASHYEYAAPVNVVRHHYYYDYHYYNADHPHDHSHYYYDFDFKKKWKWWAWPVRDIDIDIGTPVDDDDDDDDPPTGTPDIDMWIDGPNHTDDPGPPDDPDDDDDDDPPPDD

Sequence (177 aa):
MECSGTRGALNGACINALAESSFWVAYSTFSDNMAHQFGGAIYVDVPIVRPPLFENISCMNNEAGYAGGCLYFHTSKQLRSAEWIGNNIYSQNIAQSYGNDIASPLYGVKYDLQIQYQDGKMTIFNASSNSIPKLELYPGQVISSMQVSVWNNGQERIHFLDSEISTLKFSLNDSSS